Protein AF-A0A5D0D2N3-F1 (afdb_monomer_lite)

Structure (mmCIF, N/CA/C/O backbone):
data_AF-A0A5D0D2N3-F1
#
_entry.id   AF-A0A5D0D2N3-F1
#
loop_
_atom_site.group_PDB
_atom_site.id
_atom_site.type_symbol
_atom_site.label_atom_id
_atom_site.label_alt_id
_atom_site.label_comp_id
_atom_site.label_asym_id
_atom_site.label_entity_id
_atom_site.label_seq_id
_atom_site.pdbx_PDB_ins_code
_atom_site.Cartn_x
_atom_site.Cartn_y
_atom_site.Cartn_z
_atom_site.occupancy
_atom_site.B_iso_or_equiv
_atom_site.auth_seq_id
_atom_site.auth_comp_id
_atom_site.auth_asym_id
_atom_site.auth_atom_id
_atom_site.pdbx_PDB_model_num
ATOM 1 N N . MET A 1 1 ? -1.244 -24.368 -10.815 1.00 38.19 1 MET A N 1
ATOM 2 C CA . MET A 1 1 ? -0.145 -24.655 -11.768 1.00 38.19 1 MET A CA 1
ATOM 3 C C . MET A 1 1 ? 0.169 -23.394 -12.593 1.00 38.19 1 MET A C 1
ATOM 5 O O . MET A 1 1 ? -0.191 -23.330 -13.754 1.00 38.19 1 MET A O 1
ATOM 9 N N . LYS A 1 2 ? 0.756 -22.346 -11.987 1.00 43.94 2 LYS A N 1
ATOM 10 C CA . LYS A 1 2 ? 1.044 -21.040 -12.640 1.00 43.94 2 LYS A CA 1
ATOM 11 C C . LYS A 1 2 ? 2.312 -20.359 -12.074 1.00 43.94 2 LYS A C 1
ATOM 13 O O . LYS A 1 2 ? 2.393 -19.149 -11.985 1.00 43.94 2 LYS A O 1
ATOM 18 N N . MET A 1 3 ? 3.303 -21.145 -11.653 1.00 38.94 3 MET A N 1
ATOM 19 C CA . MET A 1 3 ? 4.468 -20.650 -10.894 1.00 38.94 3 MET A CA 1
ATOM 20 C C . MET A 1 3 ? 5.804 -21.006 -11.571 1.00 38.94 3 MET A C 1
ATOM 22 O O . MET A 1 3 ? 6.805 -21.241 -10.907 1.00 38.94 3 MET A O 1
ATOM 26 N N . LYS A 1 4 ? 5.808 -21.130 -12.906 1.00 43.66 4 LYS A N 1
ATOM 27 C CA . LYS A 1 4 ? 7.010 -21.478 -13.692 1.00 43.66 4 LYS A CA 1
ATOM 28 C C . LYS A 1 4 ? 7.501 -20.363 -14.626 1.00 43.66 4 LYS A C 1
ATOM 30 O O . LYS A 1 4 ? 8.601 -20.478 -15.147 1.00 43.66 4 LYS A O 1
ATOM 35 N N . TRP A 1 5 ? 6.734 -19.286 -14.807 1.00 48.53 5 TRP A N 1
ATOM 36 C CA . TRP A 1 5 ? 7.085 -18.210 -15.745 1.00 48.53 5 TRP A CA 1
ATOM 37 C C . TRP A 1 5 ? 8.040 -17.162 -15.158 1.00 48.53 5 TRP A C 1
ATOM 39 O O . TRP A 1 5 ? 8.921 -16.698 -15.870 1.00 48.53 5 TRP A O 1
ATOM 49 N N . HIS A 1 6 ? 7.950 -16.856 -13.859 1.00 43.19 6 HIS A N 1
ATOM 50 C CA . HIS A 1 6 ? 8.860 -15.890 -13.224 1.00 43.19 6 HIS A CA 1
ATOM 51 C C . HIS A 1 6 ? 10.324 -16.344 -13.265 1.00 43.19 6 HIS A C 1
ATOM 53 O O . HIS A 1 6 ? 11.199 -15.552 -13.592 1.00 43.19 6 HIS A O 1
ATOM 59 N N . TRP A 1 7 ? 10.599 -17.634 -13.051 1.00 41.53 7 TRP A N 1
ATOM 60 C CA . TRP A 1 7 ? 11.964 -18.151 -13.174 1.00 41.53 7 TRP A CA 1
ATOM 61 C C . TRP A 1 7 ? 12.477 -18.099 -14.617 1.00 41.53 7 TRP A C 1
ATOM 63 O O . TRP A 1 7 ? 13.643 -17.797 -14.819 1.00 41.53 7 TRP A O 1
ATOM 73 N N . ALA A 1 8 ? 11.629 -18.313 -15.628 1.00 47.84 8 ALA A N 1
ATOM 74 C CA . ALA A 1 8 ? 12.056 -18.241 -17.028 1.00 47.84 8 ALA A CA 1
ATOM 75 C C . ALA A 1 8 ? 12.469 -16.818 -17.451 1.00 47.84 8 ALA A C 1
ATOM 77 O O . ALA A 1 8 ? 13.447 -16.669 -18.179 1.00 47.84 8 ALA A O 1
ATOM 78 N N . ILE A 1 9 ? 11.774 -15.786 -16.959 1.00 51.00 9 ILE A N 1
ATOM 79 C CA . ILE A 1 9 ? 12.088 -14.376 -17.243 1.00 51.00 9 ILE A CA 1
ATOM 80 C C . ILE A 1 9 ? 13.334 -13.930 -16.466 1.00 51.00 9 ILE A C 1
ATOM 82 O O . ILE A 1 9 ? 14.238 -13.354 -17.060 1.00 51.00 9 ILE A O 1
ATOM 86 N N . VAL A 1 10 ? 13.460 -14.301 -15.186 1.00 51.28 10 VAL A N 1
ATOM 87 C CA . VAL A 1 10 ? 14.670 -14.031 -14.383 1.00 51.28 10 VAL A CA 1
ATOM 88 C C . VAL A 1 10 ? 15.905 -14.730 -14.969 1.00 51.28 10 VAL A C 1
ATOM 90 O O . VAL A 1 10 ? 16.978 -14.132 -15.027 1.00 51.28 10 VAL A O 1
ATOM 93 N N . TYR A 1 11 ? 15.768 -15.965 -15.472 1.00 49.03 11 TYR A N 1
ATOM 94 C CA . TYR A 1 11 ? 16.857 -16.649 -16.176 1.00 49.03 11 TYR A CA 1
ATOM 95 C C . TYR A 1 11 ? 17.169 -16.008 -17.533 1.00 49.03 11 TYR A C 1
ATOM 97 O O . TYR A 1 11 ? 18.340 -15.938 -17.884 1.00 49.03 11 TYR A O 1
ATOM 105 N N . LEU A 1 12 ? 16.180 -15.506 -18.278 1.00 48.72 12 LEU A N 1
ATOM 106 C CA . LEU A 1 12 ? 16.421 -14.789 -19.536 1.00 48.72 12 LEU A CA 1
ATOM 107 C C . LEU A 1 12 ? 17.152 -13.462 -19.304 1.00 48.72 12 LEU A C 1
ATOM 109 O O . LEU A 1 12 ? 18.142 -13.210 -19.978 1.00 48.72 12 LEU A O 1
ATOM 113 N N . VAL A 1 13 ? 16.739 -12.664 -18.316 1.00 49.91 13 VAL A N 1
ATOM 114 C CA . VAL A 1 13 ? 17.374 -11.375 -17.983 1.00 49.91 13 VAL A CA 1
ATOM 115 C C . VAL A 1 13 ? 18.773 -11.581 -17.382 1.00 49.91 13 VAL A C 1
ATOM 117 O O . VAL A 1 13 ? 19.727 -10.918 -17.791 1.00 49.91 13 VAL A O 1
ATOM 120 N N . GLY A 1 14 ? 18.943 -12.564 -16.488 1.00 45.94 14 GLY A N 1
ATOM 121 C CA . GLY A 1 14 ? 20.244 -12.911 -15.903 1.00 45.94 14 GLY A CA 1
ATOM 122 C C . GLY A 1 14 ? 21.234 -13.533 -16.899 1.00 45.94 14 GLY A C 1
ATOM 123 O O . GLY A 1 14 ? 22.433 -13.264 -16.831 1.00 45.94 14 GLY A O 1
ATOM 124 N N . PHE A 1 15 ? 20.753 -14.324 -17.863 1.00 44.41 15 PHE A N 1
ATOM 125 C CA . PHE A 1 15 ? 21.583 -14.885 -18.936 1.00 44.41 15 PHE A CA 1
ATOM 126 C C . PHE A 1 15 ? 21.937 -13.833 -19.999 1.00 44.41 15 PHE A C 1
ATOM 128 O O . PHE A 1 15 ? 23.018 -13.888 -20.583 1.00 44.41 15 PHE A O 1
ATOM 135 N N . PHE A 1 16 ? 21.079 -12.828 -20.208 1.00 48.25 16 PHE A N 1
ATOM 136 C CA . PHE A 1 16 ? 21.347 -11.724 -21.131 1.00 48.25 16 PHE A CA 1
ATOM 137 C C . PHE A 1 16 ? 22.409 -10.758 -20.588 1.00 48.25 16 PHE A C 1
ATOM 139 O O . PHE A 1 16 ? 23.306 -10.365 -21.331 1.00 48.25 16 PHE A O 1
ATOM 146 N N . PHE A 1 17 ? 22.409 -10.475 -19.278 1.00 47.31 17 PHE A N 1
ATOM 147 C CA . PHE A 1 17 ? 23.509 -9.743 -18.630 1.00 47.31 17 PHE A CA 1
ATOM 148 C C . PHE A 1 17 ? 24.860 -10.466 -18.781 1.00 47.31 17 PHE A C 1
ATOM 150 O O . PHE A 1 17 ? 25.894 -9.821 -18.898 1.00 47.31 17 PHE A O 1
ATOM 157 N N . LEU A 1 18 ? 24.877 -11.799 -18.854 1.00 43.94 18 LEU A N 1
ATOM 158 C CA . LEU A 1 18 ? 26.099 -12.564 -19.131 1.00 43.94 18 LEU A CA 1
ATOM 159 C C . LEU A 1 18 ? 26.544 -12.486 -20.603 1.00 43.94 18 LEU A C 1
ATOM 161 O O . LEU A 1 18 ? 27.742 -12.536 -20.866 1.00 43.94 18 LEU A O 1
ATOM 165 N N . LEU A 1 19 ? 25.623 -12.321 -21.556 1.00 45.56 19 L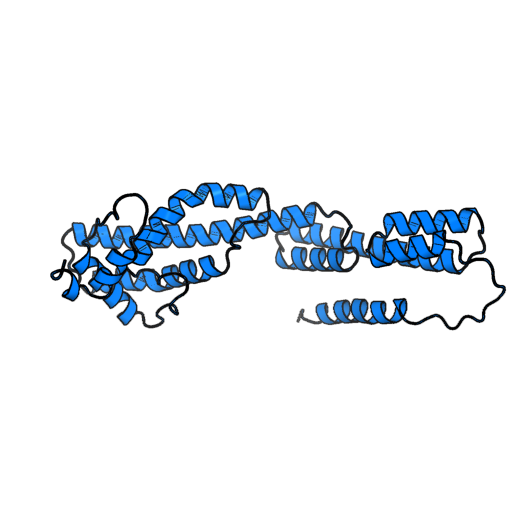EU A N 1
ATOM 166 C CA . LEU A 1 19 ? 25.950 -12.202 -22.985 1.00 45.56 19 LEU A CA 1
ATOM 167 C C . LEU A 1 19 ? 26.382 -10.789 -23.398 1.00 45.56 19 LEU A C 1
ATOM 169 O O . LEU A 1 19 ? 27.240 -10.662 -24.264 1.00 45.56 19 LEU A O 1
ATOM 173 N N . VAL A 1 20 ? 25.863 -9.743 -22.747 1.00 49.62 20 VAL A N 1
ATOM 174 C CA . VAL A 1 20 ? 26.306 -8.351 -22.970 1.00 49.62 20 VAL A CA 1
ATOM 175 C C . VAL A 1 20 ? 27.725 -8.108 -22.420 1.00 49.62 20 VAL A C 1
ATOM 177 O O . VAL A 1 20 ? 28.435 -7.234 -22.909 1.00 49.62 20 VAL A O 1
ATOM 180 N N . PHE A 1 21 ? 28.174 -8.898 -21.436 1.00 48.12 21 PHE A N 1
ATOM 181 C CA . PHE A 1 21 ? 29.472 -8.725 -20.764 1.00 48.12 21 PHE A CA 1
ATOM 182 C C . PHE A 1 21 ? 30.573 -9.713 -21.185 1.00 48.12 21 PHE A C 1
ATOM 184 O O . PHE A 1 21 ? 31.710 -9.567 -20.733 1.00 48.12 21 PHE A O 1
ATOM 191 N N . PHE A 1 22 ? 30.293 -10.698 -22.046 1.00 42.03 22 PHE A N 1
ATOM 192 C CA . PHE A 1 22 ? 31.353 -11.527 -22.625 1.00 42.03 22 PHE A CA 1
ATOM 193 C C . PHE A 1 22 ? 31.871 -10.873 -23.913 1.00 42.03 22 PHE A C 1
ATOM 195 O O . PHE A 1 22 ? 31.123 -10.795 -24.888 1.00 42.03 22 PHE A O 1
ATOM 202 N N . PRO A 1 23 ? 33.139 -10.419 -23.965 1.00 40.50 23 PRO A N 1
ATOM 203 C CA . PRO A 1 23 ? 33.703 -9.894 -25.198 1.00 40.50 23 PRO A CA 1
ATOM 204 C C . PRO A 1 23 ? 33.661 -11.001 -26.252 1.00 40.50 23 PRO A C 1
ATOM 206 O O . PRO A 1 23 ? 34.217 -12.087 -26.053 1.00 40.50 23 PRO A O 1
ATOM 209 N N . SER A 1 24 ? 32.972 -10.745 -27.367 1.00 45.38 24 SER A N 1
ATOM 210 C CA . SER A 1 24 ? 33.020 -11.658 -28.503 1.00 45.38 24 SER A CA 1
ATOM 211 C C . SER A 1 24 ? 34.484 -11.786 -28.930 1.00 45.38 24 SER A C 1
ATOM 213 O O . SER A 1 24 ? 35.201 -10.799 -29.102 1.00 45.38 24 SER A O 1
ATOM 215 N N . ASN A 1 25 ? 34.958 -13.024 -29.032 1.00 40.12 25 ASN A N 1
ATOM 216 C CA . ASN A 1 25 ? 36.345 -13.352 -29.344 1.00 40.12 25 ASN A CA 1
ATOM 217 C C . ASN A 1 25 ? 36.586 -13.200 -30.862 1.00 40.12 25 ASN A C 1
ATOM 219 O O . ASN A 1 25 ? 36.970 -14.145 -31.555 1.00 40.12 25 ASN A O 1
ATOM 223 N N . HIS A 1 26 ? 36.279 -12.025 -31.414 1.00 45.62 26 HIS A N 1
ATOM 224 C CA . HIS A 1 26 ? 36.579 -11.681 -32.796 1.00 45.62 26 HIS A CA 1
ATOM 225 C C . HIS A 1 26 ? 37.996 -11.126 -32.891 1.00 45.62 26 HIS A C 1
ATOM 227 O O . HIS A 1 26 ? 38.389 -10.189 -32.199 1.00 45.62 26 HIS A O 1
ATOM 233 N N . LYS A 1 27 ? 38.801 -11.777 -33.736 1.00 37.34 27 LYS A N 1
ATOM 234 C CA . LYS A 1 27 ? 40.164 -11.341 -34.034 1.00 37.34 27 LYS A CA 1
ATOM 235 C C . LYS A 1 27 ? 40.113 -9.929 -34.631 1.00 37.34 27 LYS A C 1
ATOM 237 O O . LYS A 1 27 ? 39.283 -9.695 -35.508 1.00 37.34 27 LYS A O 1
ATOM 242 N N . PRO A 1 28 ? 41.013 -9.021 -34.222 1.00 37.84 28 PRO A N 1
ATOM 243 C CA . PRO A 1 28 ? 40.995 -7.645 -34.687 1.00 37.84 28 PRO A CA 1
ATOM 244 C C . PRO A 1 28 ? 41.430 -7.606 -36.154 1.00 37.84 28 PRO A C 1
ATOM 246 O O . PRO A 1 28 ? 42.617 -7.735 -36.462 1.00 37.84 28 PRO A O 1
ATOM 249 N N . HIS A 1 29 ? 40.481 -7.431 -37.073 1.00 39.50 29 HIS A N 1
ATOM 250 C CA . HIS A 1 29 ? 40.811 -6.956 -38.408 1.00 39.50 29 HIS A CA 1
ATOM 251 C C . HIS A 1 29 ? 40.845 -5.431 -38.377 1.00 39.50 29 HIS A C 1
ATOM 253 O O . HIS A 1 29 ? 39.816 -4.784 -38.266 1.00 39.50 29 HIS A O 1
ATOM 259 N N . SER A 1 30 ? 42.072 -4.908 -38.468 1.00 41.91 30 SER A N 1
ATOM 260 C CA . SER A 1 30 ? 42.454 -3.500 -38.622 1.00 41.91 30 SER A CA 1
ATOM 261 C C . SER A 1 30 ? 41.911 -2.523 -37.577 1.00 41.91 30 SER A C 1
ATOM 263 O O . SER A 1 30 ? 40.726 -2.260 -37.459 1.00 41.91 30 SER A O 1
ATOM 265 N N . ARG A 1 31 ? 42.868 -1.921 -36.876 1.00 43.06 31 ARG A N 1
ATOM 266 C CA . ARG A 1 31 ? 42.764 -0.756 -36.002 1.00 43.06 31 ARG A CA 1
ATOM 267 C C . ARG A 1 31 ? 42.183 0.440 -36.779 1.00 43.06 31 ARG A C 1
ATOM 269 O O . ARG A 1 31 ? 42.936 1.279 -37.262 1.00 43.06 31 ARG A O 1
ATOM 276 N N . ILE A 1 32 ? 40.870 0.465 -36.958 1.00 42.84 32 ILE A N 1
ATOM 277 C CA . ILE A 1 32 ? 40.113 1.682 -37.240 1.00 42.84 32 ILE A CA 1
ATOM 278 C C . ILE A 1 32 ? 39.908 2.335 -35.871 1.00 42.84 32 ILE A C 1
ATOM 280 O O . ILE A 1 32 ? 39.700 1.629 -34.885 1.00 42.84 32 ILE A O 1
ATOM 284 N N . GLU A 1 33 ? 40.106 3.648 -35.790 1.00 45.44 33 GLU A N 1
ATOM 285 C CA . GLU A 1 33 ? 39.812 4.454 -34.602 1.00 45.44 33 GLU A CA 1
ATOM 286 C C . GLU A 1 33 ? 38.497 3.972 -33.975 1.00 45.44 33 GLU A C 1
ATOM 288 O O . GLU A 1 33 ? 37.526 3.787 -34.707 1.00 45.44 33 GLU A O 1
ATOM 293 N N . GLU A 1 34 ? 38.467 3.708 -32.662 1.00 51.69 34 GLU A N 1
ATOM 294 C CA . GLU A 1 34 ? 37.200 3.493 -31.955 1.00 51.69 34 GLU A CA 1
ATOM 295 C C . GLU A 1 34 ? 36.318 4.709 -32.258 1.00 51.69 34 GLU A C 1
ATOM 297 O O . GLU A 1 34 ? 36.551 5.796 -31.726 1.00 51.69 34 GLU A O 1
ATOM 302 N N . ASP A 1 35 ? 35.372 4.557 -33.192 1.00 64.19 35 ASP A N 1
ATOM 303 C CA . ASP A 1 35 ? 34.461 5.625 -33.584 1.00 64.19 35 ASP A CA 1
ATOM 304 C C . ASP A 1 35 ? 33.718 6.010 -32.307 1.00 64.19 35 ASP A C 1
ATOM 306 O O . ASP A 1 35 ? 32.995 5.188 -31.737 1.00 64.19 35 ASP A O 1
ATOM 310 N N . GLY A 1 36 ? 33.928 7.238 -31.818 1.00 79.69 36 GLY A N 1
ATOM 311 C CA . GLY A 1 36 ? 33.309 7.727 -30.584 1.00 79.69 36 GLY A CA 1
ATOM 312 C C . GLY A 1 36 ? 31.788 7.527 -30.567 1.00 79.69 36 GLY A C 1
ATOM 313 O O . GLY A 1 36 ? 31.199 7.423 -29.493 1.00 79.69 36 GLY A O 1
ATOM 314 N N . SER A 1 37 ? 31.177 7.374 -31.746 1.00 85.12 37 SER A N 1
ATOM 315 C CA . SER A 1 37 ? 29.776 7.008 -31.947 1.00 85.12 37 SER A CA 1
ATOM 316 C C . SER A 1 37 ? 29.427 5.605 -31.409 1.00 85.12 37 SER A C 1
ATOM 318 O O . SER A 1 37 ? 28.397 5.449 -30.764 1.00 85.12 37 SER A O 1
ATOM 320 N N . ILE A 1 38 ? 30.269 4.574 -31.579 1.00 91.62 38 ILE A N 1
ATOM 321 C CA . ILE A 1 38 ? 30.006 3.234 -31.008 1.00 91.62 38 ILE A CA 1
ATOM 322 C C . ILE A 1 38 ? 30.029 3.287 -29.479 1.00 91.62 38 ILE A C 1
ATOM 324 O O . ILE A 1 38 ? 29.127 2.767 -28.822 1.00 91.62 38 ILE A O 1
ATOM 328 N N . VAL A 1 39 ? 31.019 3.976 -28.907 1.00 92.19 39 VAL A N 1
ATOM 329 C CA . VAL A 1 39 ? 31.140 4.159 -27.452 1.00 92.19 39 VAL A CA 1
ATOM 330 C C . VAL A 1 39 ? 29.952 4.947 -26.897 1.00 92.19 39 VAL A C 1
ATOM 332 O O . VAL A 1 39 ? 29.443 4.625 -25.819 1.00 92.19 39 VAL A O 1
ATOM 335 N N . GLN A 1 40 ? 29.487 5.956 -27.637 1.00 92.56 40 GLN A N 1
ATOM 336 C CA . GLN A 1 40 ? 28.277 6.704 -27.316 1.00 92.56 40 GLN A CA 1
ATOM 337 C C . GLN A 1 40 ? 27.036 5.803 -27.330 1.00 92.56 40 GLN A C 1
ATOM 339 O O . GLN A 1 40 ? 26.305 5.801 -26.339 1.00 92.56 40 GLN A O 1
ATOM 344 N N . GLY A 1 41 ? 26.820 5.002 -28.377 1.00 93.56 41 GLY A N 1
ATOM 345 C CA . GLY A 1 41 ? 25.705 4.051 -28.437 1.00 93.56 41 GLY A CA 1
ATOM 346 C C . GLY A 1 41 ? 25.730 3.076 -27.258 1.00 93.56 41 GLY A C 1
ATOM 347 O O . GLY A 1 41 ? 24.731 2.907 -26.563 1.00 93.56 41 GLY A O 1
ATOM 348 N N . ASP A 1 42 ? 26.906 2.537 -26.928 1.00 93.56 42 ASP A N 1
ATOM 349 C CA . ASP A 1 42 ? 27.067 1.636 -25.783 1.00 93.56 42 ASP A CA 1
ATOM 350 C C . ASP A 1 42 ? 26.779 2.336 -24.452 1.00 93.56 42 ASP A C 1
ATOM 352 O O . ASP A 1 42 ? 26.258 1.723 -23.519 1.00 93.56 42 ASP A O 1
ATOM 356 N N . SER A 1 43 ? 27.131 3.620 -24.332 1.00 93.75 43 SER A N 1
ATOM 357 C CA . SER A 1 43 ? 26.787 4.408 -23.149 1.00 93.75 43 SER A CA 1
ATOM 358 C C . SER A 1 43 ? 25.280 4.561 -22.978 1.00 93.75 43 SER A C 1
ATOM 360 O O . SER A 1 43 ? 24.796 4.426 -21.856 1.00 93.75 43 SER A O 1
ATOM 362 N N . LEU A 1 44 ? 24.553 4.750 -24.082 1.00 92.75 44 LEU A N 1
ATOM 363 C CA . LEU A 1 44 ? 23.100 4.884 -24.096 1.00 92.75 44 LEU A CA 1
ATOM 364 C C . LEU A 1 44 ? 22.433 3.553 -23.734 1.00 92.75 44 LEU A C 1
ATOM 366 O O . LEU A 1 44 ? 21.567 3.519 -22.865 1.00 92.75 44 LEU A O 1
ATOM 370 N N . VAL A 1 45 ? 22.933 2.437 -24.273 1.00 91.00 45 VAL A N 1
ATOM 371 C CA . VAL A 1 45 ? 22.517 1.081 -23.875 1.00 91.00 45 VAL A CA 1
ATOM 372 C C . VAL A 1 45 ? 22.743 0.833 -22.382 1.00 91.00 45 VAL A C 1
ATOM 374 O O . VAL A 1 45 ? 21.856 0.311 -21.710 1.00 91.00 45 VAL A O 1
ATOM 377 N N . ARG A 1 46 ? 23.897 1.229 -21.825 1.00 88.44 46 ARG A N 1
ATOM 378 C CA . ARG A 1 46 ? 24.188 1.059 -20.385 1.00 88.44 46 ARG A CA 1
ATOM 379 C C . ARG A 1 46 ? 23.221 1.817 -19.485 1.00 88.44 46 ARG A C 1
ATOM 381 O O . ARG A 1 46 ? 22.969 1.366 -18.371 1.00 88.44 46 ARG A O 1
ATOM 388 N N . VAL A 1 47 ? 22.705 2.951 -19.949 1.00 88.19 47 VAL A N 1
ATOM 389 C CA . VAL A 1 47 ? 21.663 3.699 -19.240 1.00 88.19 47 VAL A CA 1
ATOM 390 C C . VAL A 1 47 ? 20.259 3.334 -19.721 1.00 88.19 47 VAL A C 1
ATOM 392 O O . VAL A 1 47 ? 19.312 3.963 -19.297 1.00 88.19 47 VAL A O 1
ATOM 395 N N . GLY A 1 48 ? 20.079 2.321 -20.572 1.00 88.06 48 GLY A N 1
ATOM 396 C CA . GLY A 1 48 ? 18.763 1.854 -21.016 1.00 88.06 48 GLY A CA 1
ATOM 397 C C . GLY A 1 48 ? 18.014 2.792 -21.971 1.00 88.06 48 GLY A C 1
ATOM 398 O O . GLY A 1 48 ? 16.795 2.668 -22.106 1.00 88.06 48 GLY A O 1
ATOM 399 N N . ASP A 1 49 ? 18.717 3.718 -22.624 1.00 90.44 49 ASP A N 1
ATOM 400 C CA . ASP A 1 49 ? 18.179 4.588 -23.673 1.00 90.44 49 ASP A CA 1
ATOM 401 C C . ASP A 1 49 ? 18.383 3.945 -25.053 1.00 90.44 49 ASP A C 1
ATOM 403 O O . ASP A 1 49 ? 19.289 4.277 -25.822 1.00 90.44 49 ASP A O 1
ATOM 407 N N . PHE A 1 50 ? 17.566 2.931 -25.334 1.00 92.25 50 PHE A N 1
ATOM 408 C CA . PHE A 1 50 ? 17.696 2.132 -26.553 1.00 92.25 50 PHE A CA 1
ATOM 409 C C . PHE A 1 50 ? 17.279 2.887 -27.814 1.00 92.25 50 PHE A C 1
ATOM 411 O O . PHE A 1 50 ? 17.822 2.603 -28.877 1.00 92.25 50 PHE A O 1
ATOM 418 N N . GLU A 1 51 ? 16.360 3.850 -27.710 1.00 92.12 51 GLU A N 1
ATOM 419 C CA . GLU A 1 51 ? 15.913 4.649 -28.854 1.00 92.12 51 GLU A CA 1
ATOM 420 C C . GLU A 1 51 ? 17.071 5.495 -29.392 1.00 92.12 51 GLU A C 1
ATOM 422 O O . GLU A 1 51 ? 17.449 5.347 -30.556 1.00 92.12 51 GLU A O 1
ATOM 427 N N . GLN A 1 52 ? 17.733 6.268 -28.523 1.00 92.44 52 GLN A N 1
ATOM 428 C CA . GLN A 1 52 ? 18.909 7.039 -28.928 1.00 92.44 52 GLN A CA 1
ATOM 429 C C . GLN A 1 52 ? 20.082 6.132 -29.326 1.00 92.44 52 GLN A C 1
ATOM 431 O O . GLN A 1 52 ? 20.829 6.455 -30.249 1.00 92.44 52 GLN A O 1
ATOM 436 N N . ALA A 1 53 ? 20.260 4.977 -28.671 1.00 94.69 53 ALA A N 1
ATOM 437 C CA . ALA A 1 53 ? 21.310 4.034 -29.055 1.00 94.69 53 ALA A CA 1
ATOM 438 C C . ALA A 1 53 ? 21.127 3.521 -30.495 1.00 94.69 53 ALA A C 1
ATOM 440 O O . ALA A 1 53 ? 22.091 3.476 -31.262 1.00 94.69 53 ALA A O 1
ATOM 441 N N . VAL A 1 54 ? 19.894 3.170 -30.881 1.00 96.19 54 VAL A N 1
ATOM 442 C CA . VAL A 1 54 ? 19.560 2.731 -32.245 1.00 96.19 54 VAL A CA 1
ATOM 443 C C . VAL A 1 54 ? 19.866 3.822 -33.267 1.00 96.19 54 VAL A C 1
ATOM 445 O O . VAL A 1 54 ? 20.428 3.510 -34.320 1.00 96.19 54 VAL A O 1
ATOM 448 N N . GLU A 1 55 ? 19.546 5.082 -32.965 1.00 96.00 55 GLU A N 1
ATOM 449 C CA . GLU A 1 55 ? 19.869 6.219 -33.834 1.00 96.00 55 GLU A CA 1
ATOM 450 C C . GLU A 1 55 ? 21.381 6.356 -34.036 1.00 96.00 55 GLU A C 1
ATOM 452 O O . GLU A 1 55 ? 21.850 6.398 -35.174 1.00 96.00 55 GLU A O 1
ATOM 457 N N . VAL A 1 56 ? 22.159 6.324 -32.950 1.00 96.25 56 VAL A N 1
ATOM 458 C CA . VAL A 1 56 ? 23.623 6.432 -33.005 1.00 96.25 56 VAL A CA 1
ATOM 459 C C . VAL A 1 56 ? 24.242 5.293 -33.825 1.00 96.25 56 VAL A C 1
ATOM 461 O O . VAL A 1 56 ? 25.081 5.537 -34.695 1.00 96.25 56 VAL A O 1
ATOM 464 N N . TYR A 1 57 ? 23.810 4.046 -33.624 1.00 96.12 57 TYR A N 1
ATOM 465 C CA . TYR A 1 57 ? 24.304 2.925 -34.429 1.00 96.12 57 TYR A CA 1
ATOM 466 C C . TYR A 1 57 ? 23.867 3.019 -35.899 1.00 96.12 57 TYR A C 1
ATOM 468 O O . TYR A 1 57 ? 24.632 2.661 -36.798 1.00 96.12 57 TYR A O 1
ATOM 476 N N . ALA A 1 58 ? 22.666 3.536 -36.178 1.00 96.56 58 ALA A N 1
ATOM 477 C CA . ALA A 1 58 ? 22.214 3.788 -37.544 1.00 96.56 58 ALA A CA 1
ATOM 478 C C . ALA A 1 58 ? 23.066 4.860 -38.245 1.00 96.56 58 ALA A C 1
ATOM 480 O O . ALA A 1 58 ? 23.342 4.738 -39.441 1.00 96.56 58 ALA A O 1
ATOM 481 N N . GLU A 1 59 ? 23.537 5.879 -37.521 1.00 95.06 59 GLU A N 1
ATOM 482 C CA . GLU A 1 59 ? 24.469 6.868 -38.065 1.00 95.06 59 GLU A CA 1
ATOM 483 C C . GLU A 1 59 ? 25.826 6.263 -38.429 1.00 95.06 59 GLU A C 1
ATOM 485 O O . GLU A 1 59 ? 26.377 6.615 -39.478 1.00 95.06 59 GLU A O 1
ATOM 490 N N . VAL A 1 60 ? 26.344 5.339 -37.613 1.00 94.56 60 VAL A N 1
ATOM 491 C CA . VAL A 1 60 ? 27.567 4.587 -37.934 1.00 94.56 60 VAL A CA 1
ATOM 492 C C . VAL A 1 60 ? 27.366 3.791 -39.221 1.00 94.56 60 VAL A C 1
ATOM 494 O O . VAL A 1 60 ? 28.149 3.939 -40.156 1.00 94.56 60 VAL A O 1
ATOM 497 N N . LEU A 1 61 ? 26.266 3.039 -39.328 1.00 94.50 61 LEU A N 1
ATOM 498 C CA . LEU A 1 61 ? 25.937 2.248 -40.522 1.00 94.50 61 LEU A CA 1
ATOM 499 C C . LEU A 1 61 ? 25.709 3.099 -41.778 1.00 94.50 61 LEU A C 1
ATOM 501 O O . LEU A 1 61 ? 25.895 2.626 -42.895 1.00 94.50 61 LEU A O 1
ATOM 505 N N . ARG A 1 62 ? 25.312 4.366 -41.629 1.00 94.62 62 ARG A N 1
ATOM 506 C CA . ARG A 1 62 ? 25.196 5.296 -42.760 1.00 94.62 62 ARG A CA 1
ATOM 507 C C . ARG A 1 62 ? 26.564 5.707 -43.312 1.00 94.62 62 ARG A C 1
ATOM 509 O O . ARG A 1 62 ? 26.672 5.968 -44.509 1.00 94.62 62 ARG A O 1
ATOM 516 N N . LYS A 1 63 ? 27.581 5.808 -42.450 1.00 92.44 63 LYS A N 1
ATOM 517 C CA . LYS A 1 63 ? 28.967 6.136 -42.830 1.00 92.44 63 LYS A CA 1
ATOM 518 C C . LYS A 1 63 ? 29.718 4.896 -43.316 1.00 92.44 63 LYS A C 1
ATOM 520 O O . LYS A 1 63 ? 30.446 4.981 -44.300 1.00 92.44 63 LYS A O 1
ATOM 525 N N . ASP A 1 64 ? 29.505 3.769 -42.644 1.00 92.94 64 ASP A N 1
ATOM 526 C CA . ASP A 1 64 ? 30.087 2.468 -42.956 1.00 92.94 64 ASP A CA 1
ATOM 527 C C . ASP A 1 64 ? 29.009 1.369 -42.917 1.00 92.94 64 ASP A C 1
ATOM 529 O O . ASP A 1 64 ? 28.755 0.767 -41.868 1.00 92.94 64 ASP A O 1
ATOM 533 N N . PRO A 1 65 ? 28.360 1.085 -44.061 1.00 94.31 65 PRO A N 1
ATOM 534 C CA . PRO A 1 65 ? 27.312 0.070 -44.143 1.00 94.31 65 PRO A CA 1
ATOM 535 C C . PRO A 1 65 ? 27.765 -1.353 -43.804 1.00 94.31 65 PRO A C 1
ATOM 537 O O . PRO A 1 65 ? 26.917 -2.178 -43.458 1.00 94.31 65 PRO A O 1
ATOM 540 N N . GLU A 1 66 ? 29.065 -1.653 -43.892 1.00 93.75 66 GLU A N 1
ATOM 541 C CA . GLU A 1 66 ? 29.634 -2.979 -43.616 1.00 93.75 66 GLU A CA 1
ATOM 542 C C . GLU A 1 66 ? 30.103 -3.136 -42.162 1.00 93.75 66 GLU A C 1
ATOM 544 O O . GLU A 1 66 ? 30.616 -4.194 -41.788 1.00 93.75 66 GLU A O 1
ATOM 549 N N . ASN A 1 67 ? 29.880 -2.125 -41.314 1.00 92.19 67 ASN A N 1
ATOM 550 C CA . ASN A 1 67 ? 30.197 -2.194 -39.895 1.00 92.19 67 ASN A CA 1
ATOM 551 C C . ASN A 1 67 ? 29.304 -3.228 -39.179 1.00 92.19 67 ASN A C 1
ATOM 553 O O . ASN A 1 67 ? 28.169 -2.948 -38.783 1.00 92.19 67 ASN A O 1
ATOM 557 N N . LEU A 1 68 ? 29.826 -4.447 -39.024 1.00 94.25 68 LEU A N 1
ATOM 558 C CA . LEU A 1 68 ? 29.115 -5.564 -38.396 1.00 94.25 68 LEU A CA 1
ATOM 559 C C . LEU A 1 68 ? 28.777 -5.284 -36.928 1.00 94.25 68 LEU A C 1
ATOM 561 O O . LEU A 1 68 ? 27.685 -5.617 -36.484 1.00 94.25 68 LEU A O 1
ATOM 565 N N . GLU A 1 69 ? 29.672 -4.619 -36.193 1.00 93.06 69 GLU A N 1
ATOM 566 C CA . GLU A 1 69 ? 29.458 -4.306 -34.779 1.00 93.06 69 GLU A CA 1
ATOM 567 C C . GLU A 1 69 ? 28.265 -3.359 -34.585 1.00 93.06 69 GLU A C 1
ATOM 569 O O . GLU A 1 69 ? 27.378 -3.636 -33.777 1.00 93.06 69 GLU A O 1
ATOM 574 N N . ALA A 1 70 ? 28.199 -2.273 -35.360 1.00 92.69 70 ALA A N 1
ATOM 575 C CA . ALA A 1 70 ? 27.078 -1.337 -35.330 1.00 92.69 70 ALA A CA 1
ATOM 576 C C . ALA A 1 70 ? 25.756 -2.024 -35.701 1.00 92.69 70 ALA A C 1
ATOM 578 O O . ALA A 1 70 ? 24.720 -1.751 -35.095 1.00 92.69 70 ALA A O 1
ATOM 579 N N . ARG A 1 71 ? 25.790 -2.941 -36.678 1.00 96.56 71 ARG A N 1
ATOM 580 C CA . ARG A 1 71 ? 24.622 -3.716 -37.114 1.00 96.56 71 ARG A CA 1
ATOM 581 C C . ARG A 1 71 ? 24.099 -4.617 -36.000 1.00 96.56 71 ARG A C 1
ATOM 583 O O . ARG A 1 71 ? 22.914 -4.547 -35.681 1.00 96.56 71 ARG A O 1
ATOM 590 N N . ASP A 1 72 ? 24.980 -5.399 -35.385 1.00 95.62 72 ASP A N 1
ATOM 591 C CA . ASP A 1 72 ? 24.622 -6.339 -34.323 1.00 95.62 72 ASP A CA 1
ATOM 592 C C . ASP A 1 72 ? 24.107 -5.607 -33.079 1.00 95.62 72 ASP A C 1
ATOM 594 O O . ASP A 1 72 ? 23.119 -6.023 -32.470 1.00 95.62 72 ASP A O 1
ATOM 598 N N . LYS A 1 73 ? 24.749 -4.495 -32.702 1.00 95.69 73 LYS A N 1
ATOM 599 C CA . LYS A 1 73 ? 24.332 -3.676 -31.556 1.00 95.69 73 LYS A CA 1
ATOM 600 C C . LYS A 1 73 ? 22.992 -2.982 -31.799 1.00 95.69 73 LYS A C 1
ATOM 602 O O . LYS A 1 73 ? 22.136 -2.988 -30.914 1.00 95.69 73 LYS A O 1
ATOM 607 N N . LYS A 1 74 ? 22.767 -2.461 -33.011 1.00 96.62 74 LYS A N 1
ATOM 608 C CA . LYS A 1 74 ? 21.470 -1.909 -33.424 1.00 96.62 74 LYS A CA 1
ATOM 609 C C . LYS A 1 74 ? 20.367 -2.962 -33.342 1.00 96.62 74 LYS A C 1
ATOM 611 O O . LYS A 1 74 ? 19.339 -2.707 -32.723 1.00 96.62 74 LYS A O 1
ATOM 616 N N . GLU A 1 75 ? 20.592 -4.151 -33.904 1.00 96.94 75 GLU A N 1
ATOM 617 C CA . GLU A 1 75 ? 19.610 -5.242 -33.874 1.00 96.94 75 GLU A CA 1
ATOM 618 C C . GLU A 1 75 ? 19.270 -5.662 -32.433 1.00 96.94 75 GLU A C 1
ATOM 620 O O . GLU A 1 75 ? 18.110 -5.916 -32.105 1.00 96.94 75 GLU A O 1
ATOM 625 N N . GLN A 1 76 ? 20.268 -5.723 -31.548 1.00 93.25 76 GLN A N 1
ATOM 626 C CA . GLN A 1 76 ? 20.056 -6.030 -30.132 1.00 93.25 76 GLN A CA 1
ATOM 627 C C . GLN A 1 76 ? 19.201 -4.971 -29.430 1.00 93.25 76 GLN A C 1
ATOM 629 O O . GLN A 1 76 ? 18.244 -5.327 -28.739 1.00 93.25 76 GLN A O 1
ATOM 634 N N . ALA A 1 77 ? 19.506 -3.686 -29.628 1.00 93.94 77 ALA A N 1
ATOM 635 C CA . ALA A 1 77 ? 18.723 -2.595 -29.057 1.00 93.94 77 ALA A CA 1
ATOM 636 C C . ALA A 1 77 ? 17.272 -2.605 -29.583 1.00 93.94 77 ALA A C 1
ATOM 638 O O . ALA A 1 77 ? 16.332 -2.518 -28.792 1.00 93.94 77 ALA A O 1
ATOM 639 N N . GLU A 1 78 ? 17.071 -2.837 -30.885 1.00 95.25 78 GLU A N 1
ATOM 640 C CA . GLU A 1 78 ? 15.739 -2.966 -31.496 1.00 95.25 78 GLU A CA 1
ATOM 641 C C . GLU A 1 78 ? 14.937 -4.143 -30.913 1.00 95.25 78 GLU A C 1
ATOM 643 O O . GLU A 1 78 ? 13.738 -4.012 -30.649 1.00 95.25 78 GLU A O 1
ATOM 648 N N . LYS A 1 79 ? 15.581 -5.289 -30.646 1.00 95.50 79 LYS A N 1
ATOM 649 C CA . LYS A 1 79 ? 14.934 -6.439 -29.986 1.00 95.50 79 LYS A CA 1
ATOM 650 C C . LYS A 1 79 ? 14.473 -6.112 -28.568 1.00 95.50 79 LYS A C 1
ATOM 652 O O . LYS A 1 79 ? 13.372 -6.514 -28.191 1.00 95.50 79 LYS A O 1
ATOM 657 N N . ILE A 1 80 ? 15.289 -5.393 -27.794 1.00 92.06 80 ILE A N 1
ATOM 658 C CA . ILE A 1 80 ? 14.921 -4.971 -26.436 1.00 92.06 80 ILE A CA 1
ATOM 659 C C . ILE A 1 80 ? 13.724 -4.023 -26.495 1.00 92.06 80 ILE A C 1
ATOM 661 O O . ILE A 1 80 ? 12.744 -4.246 -25.789 1.00 92.06 80 ILE A O 1
ATOM 665 N N . MET A 1 81 ? 13.746 -3.032 -27.390 1.00 92.44 81 MET A N 1
ATOM 666 C CA . MET A 1 81 ? 12.614 -2.121 -27.585 1.00 92.44 81 MET A CA 1
ATOM 667 C C . MET A 1 81 ? 11.327 -2.870 -27.947 1.00 92.44 81 MET A C 1
ATOM 669 O O . MET A 1 81 ? 10.274 -2.598 -27.369 1.00 92.44 81 MET A O 1
ATOM 673 N N . ALA A 1 82 ? 11.404 -3.843 -28.860 1.00 93.56 82 ALA A N 1
ATOM 674 C CA . ALA A 1 82 ? 10.254 -4.653 -29.252 1.00 93.56 82 ALA A CA 1
ATOM 675 C C . ALA A 1 82 ? 9.691 -5.474 -28.078 1.00 93.56 82 ALA A C 1
ATOM 677 O O . ALA A 1 82 ? 8.475 -5.521 -27.886 1.00 93.56 82 ALA A O 1
ATOM 678 N N . LEU A 1 83 ? 10.562 -6.082 -27.267 1.00 93.19 83 LEU A N 1
ATOM 679 C CA . LEU A 1 83 ? 10.153 -6.837 -26.081 1.00 93.19 83 LEU A CA 1
ATOM 680 C C . LEU A 1 83 ? 9.519 -5.928 -25.018 1.00 93.19 83 LEU A C 1
ATOM 682 O O . LEU A 1 83 ? 8.466 -6.259 -24.475 1.00 93.19 83 LEU A O 1
ATOM 686 N N . THR A 1 84 ? 10.115 -4.765 -24.755 1.00 91.25 84 THR A N 1
ATOM 687 C CA . THR A 1 84 ? 9.565 -3.759 -23.839 1.00 91.25 84 THR A CA 1
ATOM 688 C C . THR A 1 84 ? 8.181 -3.301 -24.298 1.00 91.25 84 THR A C 1
ATOM 690 O O . THR A 1 84 ? 7.245 -3.271 -23.498 1.00 91.25 84 THR A O 1
ATOM 693 N N . ALA A 1 85 ? 8.010 -2.998 -25.589 1.00 91.19 85 ALA A N 1
ATOM 694 C CA . ALA A 1 85 ? 6.721 -2.598 -26.150 1.00 91.19 85 ALA A CA 1
ATOM 695 C C . ALA A 1 85 ? 5.651 -3.692 -25.991 1.00 91.19 85 ALA A C 1
ATOM 697 O O . ALA A 1 85 ? 4.497 -3.391 -25.672 1.00 91.19 85 ALA A O 1
ATOM 698 N N . GLU A 1 86 ? 6.034 -4.958 -26.161 1.00 93.88 86 GLU A N 1
ATOM 699 C CA . GLU A 1 86 ? 5.140 -6.097 -25.969 1.00 93.88 86 GLU A CA 1
ATOM 700 C C . GLU A 1 86 ? 4.693 -6.237 -24.509 1.00 93.88 86 GLU A C 1
ATOM 702 O O . GLU A 1 86 ? 3.493 -6.316 -24.241 1.00 93.88 86 GLU A O 1
ATOM 707 N N . LEU A 1 87 ? 5.623 -6.163 -23.554 1.00 93.81 87 LEU A N 1
ATOM 708 C CA . LEU A 1 87 ? 5.305 -6.198 -22.122 1.00 93.81 87 LEU A CA 1
ATOM 709 C C . LEU A 1 87 ? 4.362 -5.058 -21.719 1.00 93.81 87 LEU A C 1
ATOM 711 O O . LEU A 1 87 ? 3.401 -5.274 -20.981 1.00 93.81 87 LEU A O 1
ATOM 715 N N . ILE A 1 88 ? 4.578 -3.849 -22.249 1.00 91.56 88 ILE A N 1
ATOM 716 C CA . ILE A 1 88 ? 3.677 -2.710 -22.029 1.00 91.56 88 ILE A CA 1
ATOM 717 C C . ILE A 1 88 ? 2.288 -3.003 -22.609 1.00 91.56 88 ILE A C 1
ATOM 719 O O . ILE A 1 88 ? 1.269 -2.733 -21.967 1.00 91.56 88 ILE A O 1
ATOM 723 N N . ARG A 1 89 ? 2.211 -3.569 -23.818 1.00 93.00 89 ARG A N 1
ATOM 724 C CA . ARG A 1 89 ? 0.945 -3.921 -24.476 1.00 93.00 89 ARG A CA 1
ATOM 725 C C . ARG A 1 89 ? 0.165 -4.970 -23.682 1.00 93.00 89 ARG A C 1
ATOM 727 O O . ARG A 1 89 ? -1.051 -4.818 -23.513 1.00 93.00 89 ARG A O 1
ATOM 734 N N . GLU A 1 90 ? 0.841 -5.999 -23.186 1.00 94.25 90 GLU A N 1
ATOM 735 C CA . GLU A 1 90 ? 0.249 -7.035 -22.340 1.00 94.25 90 GLU A CA 1
ATOM 736 C C . GLU A 1 90 ? -0.172 -6.479 -20.976 1.00 94.25 90 GLU A C 1
ATOM 738 O O . GLU A 1 90 ? -1.314 -6.696 -20.565 1.00 94.25 90 GLU A O 1
ATOM 743 N N . GLY A 1 91 ? 0.678 -5.675 -20.327 1.00 92.25 91 GLY A N 1
ATOM 744 C CA . GLY A 1 91 ? 0.363 -5.012 -19.059 1.00 92.25 91 GLY A CA 1
ATOM 745 C C . GLY A 1 91 ? -0.882 -4.133 -19.176 1.00 92.25 91 GLY A C 1
ATOM 746 O O . GLY A 1 91 ? -1.797 -4.211 -18.356 1.00 92.25 91 GLY A O 1
ATOM 747 N N . ASN A 1 92 ? -1.005 -3.392 -20.280 1.00 89.81 92 ASN A N 1
ATOM 748 C CA . ASN A 1 92 ? -2.204 -2.619 -20.609 1.00 89.81 92 ASN A CA 1
ATOM 749 C C . ASN A 1 92 ? -3.450 -3.493 -20.783 1.00 89.81 92 ASN A C 1
ATOM 751 O O . ASN A 1 92 ? -4.552 -3.111 -20.378 1.00 89.81 92 ASN A O 1
ATOM 755 N N . ALA A 1 93 ? -3.311 -4.658 -21.414 1.00 93.00 93 ALA A N 1
ATOM 756 C CA . ALA A 1 93 ? -4.417 -5.590 -21.583 1.00 93.00 93 ALA A CA 1
ATOM 757 C C . ALA A 1 93 ? -4.856 -6.216 -20.248 1.00 93.00 93 ALA A C 1
ATOM 759 O O . ALA A 1 93 ? -6.061 -6.346 -20.025 1.00 93.00 93 ALA A O 1
ATOM 760 N N . ALA A 1 94 ? -3.912 -6.555 -19.367 1.00 92.44 94 ALA A N 1
ATOM 761 C CA . ALA A 1 94 ? -4.180 -7.051 -18.019 1.00 92.44 94 ALA A CA 1
ATOM 762 C C . ALA A 1 94 ? -4.864 -5.982 -17.148 1.00 92.44 94 ALA A C 1
ATOM 764 O O . ALA A 1 94 ? -5.907 -6.250 -16.545 1.00 92.44 94 ALA A O 1
ATOM 765 N N . ALA A 1 95 ? -4.370 -4.738 -17.176 1.00 88.06 95 ALA A N 1
ATOM 766 C CA . ALA A 1 95 ? -4.951 -3.617 -16.437 1.00 88.06 95 ALA A CA 1
ATOM 767 C C . ALA A 1 95 ? -6.412 -3.353 -16.842 1.00 88.06 95 ALA A C 1
ATOM 769 O O . ALA A 1 95 ? -7.278 -3.213 -15.980 1.00 88.06 95 ALA A O 1
ATOM 770 N N . ARG A 1 96 ? -6.728 -3.380 -18.148 1.00 88.12 96 ARG A N 1
ATOM 771 C CA . ARG A 1 96 ? -8.114 -3.247 -18.651 1.00 88.12 96 ARG A CA 1
ATOM 772 C C . ARG A 1 96 ? -9.053 -4.359 -18.178 1.00 88.12 96 ARG A C 1
ATOM 774 O O . ARG A 1 96 ? -10.259 -4.146 -18.123 1.00 88.12 96 ARG A O 1
ATOM 781 N N . LYS A 1 97 ? -8.517 -5.534 -17.842 1.00 92.88 97 LYS A N 1
ATOM 782 C CA . LYS A 1 97 ? -9.265 -6.662 -17.265 1.00 92.88 97 LYS A CA 1
ATOM 783 C C . LYS A 1 97 ? -9.294 -6.630 -15.732 1.00 92.88 97 LYS A C 1
ATOM 785 O O . LYS A 1 97 ? -9.755 -7.587 -15.121 1.00 92.88 97 LYS A O 1
ATOM 790 N N . ASN A 1 98 ? -8.803 -5.553 -15.112 1.00 87.69 98 ASN A N 1
ATOM 791 C CA . ASN A 1 98 ? -8.637 -5.408 -13.665 1.00 87.69 98 ASN A CA 1
ATOM 792 C C . ASN A 1 98 ? -7.711 -6.472 -13.032 1.00 87.69 98 ASN A C 1
ATOM 794 O O . ASN A 1 98 ? -7.757 -6.708 -11.826 1.00 87.69 98 ASN A O 1
ATOM 798 N N . HIS A 1 99 ? -6.842 -7.106 -13.826 1.00 92.25 99 HIS A N 1
ATOM 799 C CA . HIS A 1 99 ? -5.799 -8.003 -13.330 1.00 92.25 99 HIS A CA 1
ATOM 800 C C . HIS A 1 99 ? -4.574 -7.175 -12.919 1.00 92.25 99 HIS A C 1
ATOM 802 O O . HIS A 1 99 ? -3.564 -7.148 -13.620 1.00 92.25 99 HIS A O 1
ATOM 808 N N . LEU A 1 100 ? -4.691 -6.421 -11.823 1.00 88.12 100 LEU A N 1
ATOM 809 C CA . LEU A 1 100 ? -3.697 -5.392 -11.499 1.00 88.12 100 LEU A CA 1
ATOM 810 C C . LEU A 1 100 ? -2.327 -5.963 -11.114 1.00 88.12 100 LEU A C 1
ATOM 812 O O . LEU A 1 100 ? -1.325 -5.379 -11.507 1.00 88.12 100 LEU A O 1
ATOM 816 N N . ASP A 1 101 ? -2.275 -7.107 -10.429 1.00 89.12 101 ASP A N 1
ATOM 817 C CA . ASP A 1 101 ? -1.003 -7.746 -10.050 1.00 89.12 101 ASP A CA 1
ATOM 818 C C . ASP A 1 101 ? -0.236 -8.248 -11.284 1.00 89.12 101 ASP A C 1
ATOM 820 O O . ASP A 1 101 ? 0.976 -8.087 -11.393 1.00 89.12 101 ASP A O 1
ATOM 824 N N . GLU A 1 102 ? -0.962 -8.818 -12.253 1.00 91.44 102 GLU A N 1
ATOM 825 C CA . GLU A 1 102 ? -0.404 -9.245 -13.541 1.00 91.44 102 GLU A CA 1
ATOM 826 C C . GLU A 1 102 ? 0.112 -8.037 -14.333 1.00 91.44 102 GLU A C 1
ATOM 828 O O . GLU A 1 102 ? 1.228 -8.059 -14.848 1.00 91.44 102 GLU A O 1
ATOM 833 N N . ALA A 1 103 ? -0.678 -6.960 -14.389 1.00 92.12 103 ALA A N 1
ATOM 834 C CA . ALA A 1 103 ? -0.283 -5.725 -15.054 1.00 92.12 103 ALA A CA 1
ATOM 835 C C . ALA A 1 103 ? 0.964 -5.097 -14.417 1.00 92.12 103 ALA A C 1
ATOM 837 O O . ALA A 1 103 ? 1.853 -4.649 -15.140 1.00 92.12 103 ALA A O 1
ATOM 838 N N . LEU A 1 104 ? 1.042 -5.092 -13.082 1.00 90.25 104 LEU A N 1
ATOM 839 C CA . LEU A 1 104 ? 2.179 -4.557 -12.342 1.00 90.25 104 LEU A CA 1
ATOM 840 C C . LEU A 1 104 ? 3.459 -5.317 -12.690 1.00 90.25 104 LEU A C 1
ATOM 842 O O . LEU A 1 104 ? 4.414 -4.691 -13.138 1.00 90.25 104 LEU A O 1
ATOM 846 N N . GLY A 1 105 ? 3.446 -6.651 -12.600 1.00 89.50 105 GLY A N 1
ATOM 847 C CA . GLY A 1 105 ? 4.626 -7.463 -12.913 1.00 89.50 105 GLY A CA 1
ATOM 848 C C . GLY A 1 105 ? 5.106 -7.307 -14.363 1.00 89.50 105 GLY A C 1
ATOM 849 O O . GLY A 1 105 ? 6.311 -7.286 -14.626 1.00 89.50 105 GLY A O 1
ATOM 850 N N . LEU A 1 106 ? 4.182 -7.141 -15.317 1.00 93.75 106 LEU A N 1
ATOM 851 C CA . LEU A 1 106 ? 4.519 -6.878 -16.723 1.00 93.75 106 LEU A CA 1
ATOM 852 C C . LEU A 1 106 ? 5.177 -5.506 -16.909 1.00 93.75 106 LEU A C 1
ATOM 854 O O . LEU A 1 106 ? 6.169 -5.386 -17.629 1.00 93.75 106 LEU A O 1
ATOM 858 N N . PHE A 1 107 ? 4.665 -4.470 -16.246 1.00 91.69 107 PHE A N 1
ATOM 859 C CA . PHE A 1 107 ? 5.264 -3.141 -16.318 1.00 91.69 107 PHE A CA 1
ATOM 860 C C . PHE A 1 107 ? 6.595 -3.035 -15.568 1.00 91.69 107 PHE A C 1
ATOM 862 O O . PHE A 1 107 ? 7.487 -2.333 -16.041 1.00 91.69 107 PHE A O 1
ATOM 869 N N . GLU A 1 108 ? 6.753 -3.732 -14.443 1.00 89.75 108 GLU A N 1
ATOM 870 C CA . GLU A 1 108 ? 8.033 -3.846 -13.736 1.00 89.75 108 GLU A CA 1
ATOM 871 C C . GLU A 1 108 ? 9.078 -4.517 -14.627 1.00 89.75 108 GLU A C 1
ATOM 873 O O . GLU A 1 108 ? 10.155 -3.961 -14.815 1.00 89.75 108 GLU A O 1
ATOM 878 N N . SER A 1 109 ? 8.717 -5.619 -15.295 1.00 91.00 109 SER A N 1
ATOM 879 C CA . SER A 1 109 ? 9.596 -6.284 -16.269 1.00 91.00 109 SER A CA 1
ATOM 880 C C . SER A 1 109 ? 9.988 -5.347 -17.421 1.00 91.00 109 SER A C 1
ATOM 882 O O . SER A 1 109 ? 11.147 -5.302 -17.829 1.00 91.00 109 SER A O 1
ATOM 884 N N . ALA A 1 110 ? 9.041 -4.555 -17.939 1.00 90.94 110 ALA A N 1
ATOM 885 C CA . ALA A 1 110 ? 9.324 -3.566 -18.982 1.00 90.94 110 ALA A CA 1
ATOM 886 C C . ALA A 1 110 ? 10.290 -2.471 -18.494 1.00 90.94 110 ALA A C 1
ATOM 888 O O . ALA A 1 110 ? 11.194 -2.068 -19.224 1.00 90.94 110 ALA A O 1
ATOM 889 N N . LYS A 1 111 ? 10.124 -2.011 -17.248 1.00 89.38 111 LYS A N 1
ATOM 890 C CA . LYS A 1 111 ? 10.995 -1.017 -16.613 1.00 89.38 111 LYS A CA 1
ATOM 891 C C . LYS A 1 111 ? 12.392 -1.573 -16.329 1.00 89.38 111 LYS A C 1
ATOM 893 O O . LYS A 1 111 ? 13.359 -0.837 -16.459 1.00 89.38 111 LYS A O 1
ATOM 898 N N . GLU A 1 112 ? 12.516 -2.841 -15.953 1.00 89.50 112 GLU A N 1
ATOM 899 C CA . GLU A 1 112 ? 13.818 -3.494 -15.776 1.00 89.50 112 GLU A CA 1
ATOM 900 C C . GLU A 1 112 ? 14.589 -3.590 -17.096 1.00 89.50 112 GLU A C 1
ATOM 902 O O . GLU A 1 112 ? 15.797 -3.364 -17.116 1.00 89.50 112 GLU A O 1
ATOM 907 N N . LEU A 1 113 ? 13.893 -3.880 -18.201 1.00 87.69 113 LEU A N 1
ATOM 908 C CA . LEU A 1 113 ? 14.505 -3.944 -19.528 1.00 87.69 113 LEU A CA 1
ATOM 909 C C . LEU A 1 113 ? 14.902 -2.567 -20.058 1.00 87.69 113 LEU A C 1
ATOM 911 O O . LEU A 1 113 ? 15.983 -2.440 -20.622 1.00 87.69 113 LEU A O 1
ATOM 915 N N . ALA A 1 114 ? 14.047 -1.554 -19.892 1.00 86.56 114 ALA A N 1
ATOM 916 C CA . ALA A 1 114 ? 14.292 -0.198 -20.375 1.00 86.56 114 ALA A CA 1
ATOM 917 C C . ALA A 1 114 ? 13.867 0.865 -19.340 1.00 86.56 114 ALA A C 1
ATOM 919 O O . ALA A 1 114 ? 12.791 1.461 -19.459 1.00 86.56 114 ALA A O 1
ATOM 920 N N . PRO A 1 115 ? 14.723 1.154 -18.338 1.00 84.12 115 PRO A N 1
ATOM 921 C CA . PRO A 1 115 ? 14.376 2.006 -17.194 1.00 84.12 115 PRO A CA 1
ATOM 922 C C . PRO A 1 115 ? 13.973 3.440 -17.544 1.00 84.12 115 PRO A C 1
ATOM 924 O O . PRO A 1 115 ? 13.263 4.083 -16.769 1.00 84.12 115 PRO A O 1
ATOM 927 N N . HIS A 1 116 ? 14.418 3.938 -18.699 1.00 83.06 116 HIS A N 1
ATOM 928 C CA . HIS A 1 116 ? 14.186 5.309 -19.151 1.00 83.06 116 HIS A CA 1
ATOM 929 C C . HIS A 1 116 ? 13.046 5.438 -20.160 1.00 83.06 116 HIS A C 1
ATOM 931 O O . HIS A 1 116 ? 12.714 6.554 -20.547 1.00 83.06 116 HIS A O 1
ATOM 937 N N . THR A 1 117 ? 12.406 4.331 -20.553 1.00 78.06 117 THR A N 1
ATOM 938 C CA . THR A 1 117 ? 11.228 4.384 -21.425 1.00 78.06 117 THR A CA 1
ATOM 939 C C . THR A 1 117 ? 10.029 4.907 -20.629 1.00 78.06 117 THR A C 1
ATOM 941 O O . THR A 1 117 ? 9.595 4.245 -19.678 1.00 78.06 117 THR A O 1
ATOM 944 N N . PRO A 1 118 ? 9.451 6.073 -20.981 1.00 76.56 118 PRO A N 1
ATOM 945 C CA . PRO A 1 118 ? 8.267 6.574 -20.301 1.00 76.56 118 PRO A CA 1
ATOM 946 C C . PRO A 1 118 ? 7.103 5.595 -20.469 1.00 76.56 118 PRO A C 1
ATOM 948 O O . PRO A 1 118 ? 6.749 5.209 -21.581 1.00 76.56 118 PRO A O 1
ATOM 951 N N . ASN A 1 119 ? 6.470 5.215 -19.361 1.00 81.56 119 ASN A N 1
ATOM 952 C CA . ASN A 1 119 ? 5.281 4.372 -19.387 1.00 81.56 119 ASN A CA 1
ATOM 953 C C . ASN A 1 119 ? 4.159 5.023 -18.575 1.00 81.56 119 ASN A C 1
ATOM 955 O O . ASN A 1 119 ? 4.002 4.787 -17.375 1.00 81.56 119 ASN A O 1
ATOM 959 N N . GLU A 1 120 ? 3.347 5.837 -19.251 1.00 85.25 120 GLU A N 1
ATOM 960 C CA . GLU A 1 120 ? 2.178 6.478 -18.640 1.00 85.25 120 GLU A CA 1
ATOM 961 C C . GLU A 1 120 ? 1.203 5.471 -18.026 1.00 85.25 120 GLU A C 1
ATOM 963 O O . GLU A 1 120 ? 0.524 5.773 -17.048 1.00 85.25 120 GLU A O 1
ATOM 968 N N . SER A 1 121 ? 1.088 4.280 -18.613 1.00 80.69 121 SER A N 1
ATOM 969 C CA . SER A 1 121 ? 0.127 3.278 -18.152 1.00 80.69 121 SER A CA 1
ATOM 970 C C . SER A 1 121 ? 0.584 2.616 -16.859 1.00 80.69 121 SER A C 1
ATOM 972 O O . SER A 1 121 ? -0.240 2.374 -15.980 1.00 80.69 121 SER A O 1
ATOM 974 N N . TYR A 1 122 ? 1.895 2.428 -16.696 1.00 84.38 122 TYR A N 1
ATOM 975 C CA . TYR A 1 122 ? 2.491 2.075 -15.412 1.00 84.38 122 TYR A CA 1
ATOM 976 C C . TYR A 1 122 ? 2.237 3.162 -14.366 1.00 84.38 122 TYR A C 1
ATOM 978 O O . TYR A 1 122 ? 1.746 2.854 -13.286 1.00 84.38 122 TYR A O 1
ATOM 986 N N . GLN A 1 123 ? 2.478 4.439 -14.688 1.00 85.00 123 GLN A N 1
ATOM 987 C CA . GLN A 1 123 ? 2.208 5.544 -13.754 1.00 85.00 123 GLN A CA 1
ATOM 988 C C . GLN A 1 123 ? 0.730 5.606 -13.340 1.00 85.00 123 GLN A C 1
ATOM 990 O O . GLN A 1 123 ? 0.421 5.750 -12.158 1.00 85.00 123 GLN A O 1
ATOM 995 N N . LYS A 1 124 ? -0.192 5.439 -14.297 1.00 85.12 124 LYS A N 1
ATOM 996 C CA . LYS A 1 124 ? -1.637 5.359 -14.035 1.00 85.12 124 LYS A CA 1
ATOM 997 C C . LYS A 1 124 ? -1.980 4.160 -13.149 1.00 85.12 124 LYS A C 1
ATOM 999 O O . LYS A 1 124 ? -2.745 4.321 -12.202 1.00 85.12 124 LYS A O 1
ATOM 1004 N N . LEU A 1 125 ? -1.408 2.981 -13.416 1.00 86.81 125 LEU A N 1
ATOM 1005 C CA . LEU A 1 125 ? -1.609 1.795 -12.580 1.00 86.81 125 LEU A CA 1
ATOM 1006 C C . LEU A 1 125 ? -1.115 2.033 -11.150 1.00 86.81 125 LEU A C 1
ATOM 1008 O O . LEU A 1 125 ? -1.845 1.736 -10.209 1.00 86.81 125 LEU A O 1
ATOM 1012 N N . MET A 1 126 ? 0.079 2.607 -10.989 1.00 86.62 126 MET A N 1
ATOM 1013 C CA . MET A 1 126 ? 0.616 2.961 -9.675 1.00 86.62 126 MET A CA 1
ATOM 1014 C C . MET A 1 126 ? -0.319 3.914 -8.934 1.00 86.62 126 MET A C 1
ATOM 1016 O O . MET A 1 126 ? -0.592 3.689 -7.760 1.00 86.62 126 MET A O 1
ATOM 1020 N N . GLY A 1 127 ? -0.885 4.907 -9.627 1.00 87.12 127 GLY A N 1
ATOM 1021 C CA . GLY A 1 127 ? -1.871 5.809 -9.032 1.00 87.12 127 GLY A CA 1
ATOM 1022 C C . GLY A 1 127 ? -3.129 5.083 -8.560 1.00 87.12 127 GLY A C 1
ATOM 1023 O O . GLY A 1 127 ? -3.602 5.327 -7.456 1.00 87.12 127 GLY A O 1
ATOM 1024 N N . VAL A 1 128 ? -3.640 4.128 -9.343 1.00 87.69 128 VAL A N 1
ATOM 1025 C CA . VAL A 1 128 ? -4.793 3.297 -8.952 1.00 87.69 128 VAL A CA 1
ATOM 1026 C C . VAL A 1 128 ? -4.474 2.409 -7.744 1.00 87.69 128 VAL A C 1
ATOM 1028 O O . VAL A 1 128 ? -5.312 2.265 -6.852 1.00 87.69 128 VAL A O 1
ATOM 1031 N N . LEU A 1 129 ? -3.288 1.799 -7.708 1.00 88.38 129 LEU A N 1
ATOM 1032 C CA . LEU A 1 129 ? -2.854 0.931 -6.611 1.00 88.38 129 LEU A CA 1
ATOM 1033 C C . LEU A 1 129 ? -2.624 1.715 -5.316 1.00 88.38 129 LEU A C 1
ATOM 1035 O O . LEU A 1 129 ? -3.044 1.265 -4.252 1.00 88.38 129 LEU A O 1
ATOM 1039 N N . GLU A 1 130 ? -1.990 2.882 -5.404 1.00 89.12 130 GLU A N 1
ATOM 1040 C CA . GLU A 1 130 ? -1.774 3.784 -4.271 1.00 89.12 130 GLU A CA 1
ATOM 1041 C C . GLU A 1 130 ? -3.112 4.325 -3.749 1.00 89.12 130 GLU A C 1
ATOM 1043 O O . GLU A 1 130 ? -3.404 4.203 -2.562 1.00 89.12 130 GLU A O 1
ATOM 1048 N N . ALA A 1 131 ? -3.992 4.791 -4.642 1.00 89.69 131 ALA A N 1
ATOM 1049 C CA . ALA A 1 131 ? -5.343 5.225 -4.294 1.00 89.69 131 ALA A CA 1
ATOM 1050 C C . ALA A 1 131 ? -6.157 4.126 -3.595 1.00 89.69 131 ALA A C 1
ATOM 1052 O O . ALA A 1 131 ? -6.907 4.407 -2.662 1.00 89.69 131 ALA A O 1
ATOM 1053 N N . ARG A 1 132 ? -6.028 2.867 -4.035 1.00 90.00 132 ARG A N 1
ATOM 1054 C CA . ARG A 1 132 ? -6.680 1.724 -3.382 1.00 90.00 132 ARG A CA 1
ATOM 1055 C C . ARG A 1 132 ? -6.158 1.519 -1.963 1.00 90.00 132 ARG A C 1
ATOM 1057 O O . ARG A 1 132 ? -6.976 1.360 -1.067 1.00 90.00 132 ARG A O 1
ATOM 1064 N N . GLN A 1 133 ? -4.840 1.528 -1.771 1.00 88.94 133 GLN A N 1
ATOM 1065 C CA . GLN A 1 133 ? -4.226 1.350 -0.450 1.00 88.94 133 GLN A CA 1
ATOM 1066 C C . GLN A 1 133 ? -4.641 2.462 0.515 1.00 88.94 133 GLN A C 1
ATOM 1068 O O . GLN A 1 133 ? -5.045 2.177 1.638 1.00 88.94 133 GLN A O 1
ATOM 1073 N N . ILE A 1 134 ? -4.621 3.712 0.048 1.00 91.12 134 ILE A N 1
ATOM 1074 C CA . ILE A 1 134 ? -5.071 4.879 0.813 1.00 91.12 134 ILE A CA 1
ATOM 1075 C C . ILE A 1 134 ? -6.545 4.728 1.214 1.00 91.12 134 ILE A C 1
ATOM 1077 O O . ILE A 1 134 ? -6.891 4.863 2.385 1.00 91.12 134 ILE A O 1
ATOM 1081 N N . LYS A 1 135 ? -7.420 4.369 0.267 1.00 92.06 135 LYS A N 1
ATOM 1082 C CA . LYS A 1 135 ? -8.849 4.152 0.546 1.00 92.06 135 LYS A CA 1
ATOM 1083 C C . LYS A 1 135 ? -9.098 2.992 1.505 1.00 92.06 135 LYS A C 1
ATOM 1085 O O . LYS A 1 135 ? -9.990 3.084 2.338 1.00 92.06 135 LYS A O 1
ATOM 1090 N N . GLU A 1 136 ? -8.346 1.902 1.389 1.00 91.19 136 GLU A N 1
ATOM 1091 C CA . GLU A 1 136 ? -8.448 0.770 2.311 1.00 91.19 136 GLU A CA 1
ATOM 1092 C C . GLU A 1 136 ? -8.007 1.167 3.724 1.00 91.19 136 GLU A C 1
ATOM 1094 O O . GLU A 1 136 ? -8.692 0.848 4.696 1.00 91.19 136 GLU A O 1
ATOM 1099 N N . PHE A 1 137 ? -6.903 1.906 3.847 1.00 92.31 137 PHE A N 1
ATOM 1100 C CA . PHE A 1 137 ? -6.421 2.420 5.125 1.00 92.31 137 PHE A CA 1
ATOM 1101 C C . PHE A 1 137 ? -7.457 3.316 5.812 1.00 92.31 137 PHE A C 1
ATOM 1103 O O . PHE A 1 137 ? -7.885 3.009 6.927 1.00 92.31 137 PHE A O 1
ATOM 1110 N N . TYR A 1 138 ? -7.915 4.368 5.130 1.00 92.94 138 TYR A N 1
ATOM 1111 C CA . TYR A 1 138 ? -8.901 5.288 5.694 1.00 92.94 138 TYR A CA 1
ATOM 1112 C C . TYR A 1 138 ? -10.275 4.635 5.868 1.00 92.94 138 TYR A C 1
ATOM 1114 O O . TYR A 1 138 ? -10.991 4.958 6.811 1.00 92.94 138 TYR A O 1
ATOM 1122 N N . GLY A 1 139 ? -10.627 3.648 5.041 1.00 94.19 139 GLY A N 1
ATOM 1123 C CA . GLY A 1 139 ? -11.818 2.824 5.241 1.00 94.19 139 GLY A CA 1
ATOM 1124 C C . GLY A 1 139 ? -11.784 2.050 6.562 1.00 94.19 139 GLY A C 1
ATOM 1125 O O . GLY A 1 139 ? -12.762 2.077 7.305 1.00 94.19 139 GLY A O 1
ATOM 1126 N N . ASN A 1 140 ? -10.650 1.420 6.898 1.00 94.50 140 ASN A N 1
ATOM 1127 C CA . ASN A 1 140 ? -10.480 0.739 8.188 1.00 94.50 140 ASN A CA 1
ATOM 1128 C C . ASN A 1 140 ? -10.538 1.725 9.367 1.00 94.50 140 ASN A C 1
ATOM 1130 O O . ASN A 1 140 ? -11.120 1.397 10.398 1.00 94.50 140 ASN A O 1
ATOM 1134 N N . MET A 1 141 ? -9.957 2.921 9.216 1.00 94.88 141 MET A N 1
ATOM 1135 C CA . MET A 1 141 ? -10.013 3.986 10.224 1.00 94.88 141 MET A CA 1
ATOM 1136 C C . MET A 1 141 ? -11.455 4.435 10.492 1.00 94.88 141 MET A C 1
ATOM 1138 O O . MET A 1 141 ? -11.879 4.480 11.641 1.00 94.88 141 MET A O 1
ATOM 1142 N N . LEU A 1 142 ? -12.223 4.712 9.436 1.00 95.75 142 LEU A N 1
ATOM 1143 C CA . LEU A 1 142 ? -13.621 5.137 9.535 1.00 95.75 142 LEU A CA 1
ATOM 1144 C C . LEU A 1 142 ? -14.527 4.042 10.107 1.00 95.75 142 LEU A C 1
ATOM 1146 O O . LEU A 1 142 ? -15.441 4.327 10.877 1.00 95.75 142 LEU A O 1
ATOM 1150 N N . GLU A 1 143 ? -14.290 2.777 9.752 1.00 97.06 143 GLU A N 1
ATOM 1151 C CA . GLU A 1 143 ? -15.036 1.662 10.342 1.00 97.06 143 GLU A CA 1
ATOM 1152 C C . GLU A 1 143 ? -14.712 1.493 11.834 1.00 97.06 143 GLU A C 1
ATOM 1154 O O . GLU A 1 143 ? -15.607 1.217 12.637 1.00 97.06 143 GLU A O 1
ATOM 1159 N N . LEU A 1 144 ? -13.443 1.673 12.212 1.00 97.44 144 LEU A N 1
ATOM 1160 C CA . LEU A 1 144 ? -13.005 1.655 13.604 1.00 97.44 144 LEU A CA 1
ATOM 1161 C C . LEU A 1 144 ? -13.654 2.789 14.405 1.00 97.44 144 LEU A C 1
ATOM 1163 O O . LEU A 1 144 ? -14.210 2.524 15.470 1.00 97.44 144 LEU A O 1
ATOM 1167 N N . ASP A 1 145 ? -13.658 4.006 13.860 1.00 96.62 145 ASP A N 1
ATOM 1168 C CA . ASP A 1 145 ? -14.331 5.166 14.451 1.00 96.62 145 ASP A CA 1
ATOM 1169 C C . ASP A 1 145 ? -15.829 4.908 14.648 1.00 96.62 145 ASP A C 1
ATOM 1171 O O . ASP A 1 145 ? -16.361 5.047 15.746 1.00 96.62 145 ASP A O 1
ATOM 1175 N N . ALA A 1 146 ? -16.513 4.391 13.626 1.00 97.75 146 ALA A N 1
ATOM 1176 C CA . ALA A 1 146 ? -17.936 4.080 13.726 1.00 97.75 146 ALA A CA 1
ATOM 1177 C C . ALA A 1 146 ? -18.252 3.066 14.843 1.00 97.75 146 ALA A C 1
ATOM 1179 O O . ALA A 1 146 ? -19.302 3.158 15.486 1.00 97.75 146 ALA A O 1
ATOM 1180 N N . LYS A 1 147 ? -17.370 2.088 15.096 1.00 98.19 147 LYS A N 1
ATOM 1181 C CA . LYS A 1 147 ? -17.518 1.166 16.236 1.00 98.19 147 LYS A CA 1
ATOM 1182 C C . LYS A 1 147 ? -17.207 1.842 17.565 1.00 98.19 147 LYS A C 1
ATOM 1184 O O . LYS A 1 147 ? -17.880 1.562 18.557 1.00 98.19 147 LYS A O 1
ATOM 1189 N N . TRP A 1 148 ? -16.220 2.726 17.586 1.00 97.38 148 TRP A N 1
ATOM 1190 C CA . TRP A 1 148 ? -15.887 3.497 18.771 1.00 97.38 148 TRP A CA 1
ATOM 1191 C C . TRP A 1 148 ? -17.045 4.409 19.196 1.00 97.38 148 TRP A C 1
ATOM 1193 O O . TRP A 1 148 ? -17.458 4.385 20.357 1.00 97.38 148 TRP A O 1
ATOM 1203 N N . GLU A 1 149 ? -17.674 5.100 18.247 1.00 96.81 149 GLU A N 1
ATOM 1204 C CA . GLU A 1 149 ? -18.884 5.892 18.482 1.00 96.81 149 GLU A CA 1
ATOM 1205 C C . GLU A 1 149 ? -20.041 5.051 19.031 1.00 96.81 149 GLU A C 1
ATOM 1207 O O . GLU A 1 149 ? -20.750 5.483 19.940 1.00 96.81 149 GLU A O 1
ATOM 1212 N N . GLN A 1 150 ? -20.208 3.808 18.563 1.00 97.62 150 GLN A N 1
ATOM 1213 C CA . GLN A 1 150 ? -21.205 2.895 19.133 1.00 97.62 150 GLN A CA 1
ATOM 1214 C C . GLN A 1 150 ? -20.924 2.591 20.610 1.00 97.62 150 GLN A C 1
ATOM 1216 O O . GLN A 1 150 ? -21.852 2.613 21.419 1.00 97.62 150 GLN A O 1
ATOM 1221 N N . VAL A 1 151 ? -19.662 2.356 20.989 1.00 97.81 151 VAL A N 1
ATOM 1222 C CA . VAL A 1 151 ? -19.275 2.154 22.397 1.00 97.81 151 VAL A CA 1
ATOM 1223 C C . VAL A 1 151 ? -19.579 3.404 23.227 1.00 97.81 151 VAL A C 1
ATOM 1225 O O . VAL A 1 151 ? -20.196 3.292 24.292 1.00 97.81 151 VAL A O 1
ATOM 1228 N N . LYS A 1 152 ? -19.206 4.595 22.737 1.00 97.25 152 LYS A N 1
ATOM 1229 C CA . LYS A 1 152 ? -19.480 5.872 23.418 1.00 97.25 152 LYS A CA 1
ATOM 1230 C C . LYS A 1 152 ? -20.979 6.085 23.623 1.00 97.25 152 LYS A C 1
ATOM 1232 O O . LYS A 1 152 ? -21.413 6.384 24.735 1.00 97.25 152 LYS A O 1
ATOM 1237 N N . GLU A 1 153 ? -21.782 5.866 22.588 1.00 97.50 153 GLU A N 1
ATOM 1238 C CA . GLU A 1 153 ? -23.240 5.986 22.637 1.00 97.50 153 GLU A CA 1
ATOM 1239 C C . GLU A 1 153 ? -23.892 5.014 23.625 1.00 97.50 153 GLU A C 1
ATOM 1241 O O . GLU A 1 153 ? -24.821 5.380 24.350 1.00 97.50 153 GLU A O 1
ATOM 1246 N N . GLU A 1 154 ? -23.422 3.768 23.681 1.00 97.25 154 GLU A N 1
ATOM 1247 C CA . GLU A 1 154 ? -23.940 2.782 24.630 1.00 97.25 154 GLU A CA 1
ATOM 1248 C C . GLU A 1 154 ? -23.648 3.169 26.080 1.00 97.25 154 GLU A C 1
ATOM 1250 O O . GLU A 1 154 ? -24.524 3.041 26.942 1.00 97.25 154 GLU A O 1
ATOM 1255 N N . LEU A 1 155 ? -22.453 3.692 26.353 1.00 97.50 155 LEU A N 1
ATOM 1256 C CA . LEU A 1 155 ? -22.086 4.180 27.680 1.00 97.50 155 LEU A CA 1
ATOM 1257 C C . LEU A 1 155 ? -22.872 5.448 28.052 1.00 97.50 155 LEU A C 1
ATOM 1259 O O . LEU A 1 155 ? -23.401 5.531 29.161 1.00 97.50 155 LEU A O 1
ATOM 1263 N N . LYS A 1 156 ? -23.062 6.387 27.113 1.00 96.69 156 LYS A N 1
ATOM 1264 C CA . LYS A 1 156 ? -23.896 7.592 27.305 1.00 96.69 156 LYS A CA 1
ATOM 1265 C C . LYS A 1 156 ? -25.359 7.256 27.623 1.00 96.69 156 LYS A C 1
ATOM 1267 O O . LYS A 1 156 ? -26.001 7.969 28.390 1.00 96.69 156 LYS A O 1
ATOM 1272 N N . LYS A 1 157 ? -25.879 6.136 27.108 1.00 97.12 157 LYS A N 1
ATOM 1273 C CA . LYS A 1 157 ? -27.235 5.620 27.397 1.00 97.12 157 LYS A CA 1
ATOM 1274 C C . LYS A 1 157 ? -27.348 4.858 28.725 1.00 97.12 157 LYS A C 1
ATOM 1276 O O . LYS A 1 157 ? -28.374 4.230 28.980 1.00 97.12 157 LYS A O 1
ATOM 1281 N N . GLY A 1 158 ? -26.322 4.913 29.577 1.00 96.12 158 GLY A N 1
ATOM 1282 C CA . GLY A 1 158 ? -26.304 4.271 30.894 1.00 96.12 158 GLY A CA 1
ATOM 1283 C C . GLY A 1 158 ? -25.696 2.867 30.904 1.00 96.12 158 GLY A C 1
ATOM 1284 O O . GLY A 1 158 ? -25.813 2.161 31.906 1.00 96.12 158 GLY A O 1
ATOM 1285 N N . GLY A 1 159 ? -25.049 2.444 29.812 1.00 95.62 159 GLY A N 1
ATOM 1286 C CA . GLY A 1 159 ? -24.225 1.240 29.807 1.00 95.62 159 GLY A CA 1
ATOM 1287 C C . GLY A 1 159 ? -23.076 1.345 30.813 1.00 95.62 159 GLY A C 1
ATOM 1288 O O . GLY A 1 159 ? -22.548 2.425 31.068 1.00 95.62 159 GLY A O 1
ATOM 1289 N N . THR A 1 160 ? -22.664 0.214 31.388 1.00 96.69 160 THR A N 1
ATOM 1290 C CA . THR A 1 160 ? -21.532 0.174 32.323 1.00 96.69 160 THR A CA 1
ATOM 1291 C C . THR A 1 160 ? -20.310 -0.467 31.678 1.00 96.69 160 THR A C 1
ATOM 1293 O O . THR A 1 160 ? -20.421 -1.446 30.936 1.00 96.69 160 THR A O 1
ATOM 1296 N N . LEU A 1 161 ? -19.120 0.031 32.021 1.00 95.06 161 LEU A N 1
ATOM 1297 C CA . LEU A 1 161 ? -17.849 -0.543 31.562 1.00 95.06 161 LEU A CA 1
ATOM 1298 C C . LEU A 1 161 ? -17.651 -1.993 32.018 1.00 95.06 161 LEU A C 1
ATOM 1300 O O . LEU A 1 161 ? -16.962 -2.757 31.352 1.00 95.06 161 LEU A O 1
ATOM 1304 N N . SER A 1 162 ? -18.253 -2.402 33.135 1.00 95.00 162 SER A N 1
ATOM 1305 C CA . SER A 1 162 ? -18.213 -3.791 33.610 1.00 95.00 162 SER A CA 1
ATOM 1306 C C . SER A 1 162 ? -19.152 -4.723 32.842 1.00 95.00 162 SER A C 1
ATOM 1308 O O . SER A 1 162 ? -19.078 -5.938 33.019 1.00 95.00 162 SER A O 1
ATOM 1310 N N . SER A 1 163 ? -20.044 -4.190 32.002 1.00 97.69 163 SER A N 1
ATOM 1311 C CA . SER A 1 163 ? -21.000 -5.016 31.276 1.00 97.69 163 SER A CA 1
ATOM 1312 C C . SER A 1 163 ? -20.313 -5.860 30.202 1.00 97.69 163 SER A C 1
ATOM 1314 O O . SER A 1 163 ? -19.416 -5.406 29.486 1.00 97.69 163 SER A O 1
ATOM 1316 N N . LYS A 1 164 ? -20.793 -7.100 30.059 1.00 97.44 164 LYS A N 1
ATOM 1317 C CA . LYS A 1 164 ? -20.355 -8.020 29.005 1.00 97.44 164 LYS A CA 1
ATOM 1318 C C . LYS A 1 164 ? -20.552 -7.416 27.610 1.00 97.44 164 LYS A C 1
ATOM 1320 O O . LYS A 1 164 ? -19.670 -7.535 26.773 1.00 97.44 164 LYS A O 1
ATOM 1325 N N . LYS A 1 165 ? -21.665 -6.708 27.400 1.00 97.62 165 LYS A N 1
ATOM 1326 C CA . LYS A 1 165 ? -21.978 -6.055 26.126 1.00 97.62 165 LYS A CA 1
ATOM 1327 C C . LYS A 1 165 ? -20.898 -5.043 25.721 1.00 97.62 165 LYS A C 1
ATOM 1329 O O . LYS A 1 165 ? -20.398 -5.115 24.609 1.00 97.62 165 LYS A O 1
ATOM 1334 N N . ILE A 1 166 ? -20.484 -4.159 26.634 1.00 98.12 166 ILE A N 1
ATOM 1335 C CA . ILE A 1 166 ? -19.417 -3.186 26.352 1.00 98.12 166 ILE A CA 1
ATOM 1336 C C . ILE A 1 166 ? -18.074 -3.885 26.109 1.00 98.12 166 ILE A C 1
ATOM 1338 O O . ILE A 1 166 ? -17.354 -3.489 25.198 1.00 98.12 166 ILE A O 1
ATOM 1342 N N . SER A 1 167 ? -17.745 -4.943 26.867 1.00 98.19 167 SER A N 1
ATOM 1343 C CA . SER A 1 167 ? -16.558 -5.768 26.572 1.00 98.19 167 SER A CA 1
ATOM 1344 C C . SER A 1 167 ? -16.572 -6.301 25.142 1.00 98.19 167 SER A C 1
ATOM 1346 O O . SER A 1 167 ? -15.565 -6.197 24.454 1.00 98.19 167 SER A O 1
ATOM 1348 N N . GLU A 1 168 ? -17.694 -6.869 24.701 1.00 98.06 168 GLU A N 1
ATOM 1349 C CA . GLU A 1 168 ? -17.830 -7.453 23.364 1.00 98.06 168 GLU A CA 1
ATOM 1350 C C . GLU A 1 168 ? -17.752 -6.384 22.267 1.00 98.06 168 GLU A C 1
ATOM 1352 O O . GLU A 1 168 ? -17.068 -6.592 21.266 1.00 98.06 168 GLU A O 1
ATOM 1357 N N . SER A 1 169 ? -18.380 -5.220 22.472 1.00 98.19 169 SER A N 1
ATOM 1358 C CA . SER A 1 169 ? -18.297 -4.087 21.541 1.00 98.19 169 SER A CA 1
ATOM 1359 C C . SER A 1 169 ? -16.863 -3.568 21.402 1.00 98.19 169 SER A C 1
ATOM 1361 O O . SER A 1 169 ? -16.411 -3.332 20.283 1.00 98.19 169 SER A O 1
ATOM 1363 N N . ILE A 1 170 ? -16.120 -3.454 22.511 1.00 98.31 170 ILE A N 1
ATOM 1364 C CA . ILE A 1 170 ? -14.701 -3.075 22.479 1.00 98.31 170 ILE A CA 1
ATOM 1365 C C . ILE A 1 170 ? -13.875 -4.168 21.796 1.00 98.31 170 ILE A C 1
ATOM 1367 O O . ILE A 1 170 ? -13.127 -3.870 20.873 1.00 98.31 170 ILE A O 1
ATOM 1371 N N . ALA A 1 171 ? -14.045 -5.437 22.174 1.00 98.00 171 ALA A N 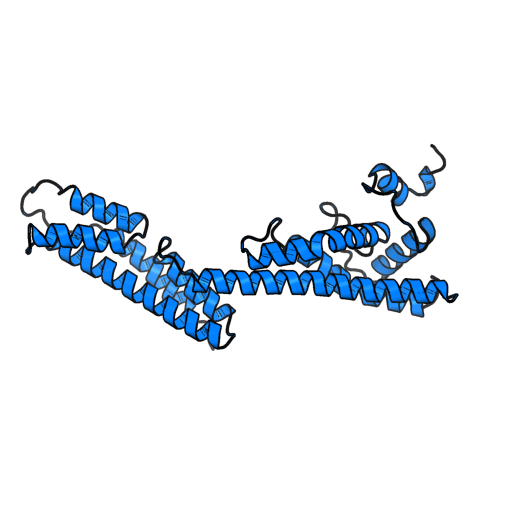1
ATOM 1372 C CA . ALA A 1 171 ? -13.327 -6.559 21.568 1.00 98.00 171 ALA A CA 1
ATOM 1373 C C . ALA A 1 171 ? -13.518 -6.621 20.042 1.00 98.00 171 ALA A C 1
ATOM 1375 O O . ALA A 1 171 ? -12.577 -6.914 19.308 1.00 98.00 171 ALA A O 1
ATOM 1376 N N . ALA A 1 172 ? -14.709 -6.282 19.541 1.00 97.75 172 ALA A N 1
ATOM 1377 C CA . ALA A 1 172 ? -15.001 -6.242 18.109 1.00 97.75 172 ALA A CA 1
ATOM 1378 C C . ALA A 1 172 ? -14.216 -5.162 17.334 1.00 97.75 172 ALA A C 1
ATOM 1380 O O . ALA A 1 172 ? -14.143 -5.236 16.105 1.00 97.75 172 ALA A O 1
ATOM 1381 N N . MET A 1 173 ? -13.633 -4.171 18.017 1.00 98.25 173 MET A N 1
ATOM 1382 C CA . MET A 1 173 ? -12.752 -3.163 17.414 1.00 98.25 173 MET A CA 1
ATOM 1383 C C . MET A 1 173 ? -11.328 -3.680 17.187 1.00 98.25 173 MET A C 1
ATOM 1385 O O . MET A 1 173 ? -10.660 -3.220 16.264 1.00 98.25 173 MET A O 1
ATOM 1389 N N . HIS A 1 174 ? -10.876 -4.661 17.977 1.00 97.38 174 HIS A N 1
ATOM 1390 C CA . HIS A 1 174 ? -9.500 -5.173 17.973 1.00 97.38 174 HIS A CA 1
ATOM 1391 C C . HIS A 1 174 ? -8.941 -5.512 16.575 1.00 97.38 174 HIS A C 1
ATOM 1393 O O . HIS A 1 174 ? -7.899 -4.958 16.214 1.00 97.38 174 HIS A O 1
ATOM 1399 N N . PRO A 1 175 ? -9.617 -6.309 15.719 1.00 96.44 175 PRO A N 1
ATOM 1400 C CA . PRO A 1 175 ? -9.080 -6.625 14.393 1.00 96.44 175 PRO A CA 1
ATOM 1401 C C . PRO A 1 175 ? -9.003 -5.408 13.456 1.00 96.44 175 PRO A C 1
ATOM 1403 O O . PRO A 1 175 ? -8.136 -5.363 12.584 1.00 96.44 175 PRO A O 1
ATOM 1406 N N . LEU A 1 176 ? -9.888 -4.416 13.608 1.00 95.88 176 LEU A N 1
ATOM 1407 C CA . LEU A 1 176 ? -9.845 -3.181 12.814 1.00 95.88 176 LEU A CA 1
ATOM 1408 C C . LEU A 1 176 ? -8.733 -2.257 13.291 1.00 95.88 176 LEU A C 1
ATOM 1410 O O . LEU A 1 176 ? -7.993 -1.728 12.469 1.00 95.88 176 LEU A O 1
ATOM 1414 N N . ALA A 1 177 ? -8.561 -2.135 14.605 1.00 95.56 177 ALA A N 1
ATOM 1415 C CA . ALA A 1 177 ? -7.442 -1.429 15.203 1.00 95.56 177 ALA A CA 1
ATOM 1416 C C . ALA A 1 177 ? -6.096 -2.020 14.762 1.00 95.56 177 ALA A C 1
ATOM 1418 O O . ALA A 1 177 ? -5.193 -1.274 14.385 1.00 95.56 177 ALA A O 1
ATOM 1419 N N . GLN A 1 178 ? -5.982 -3.350 14.693 1.00 93.69 178 GLN A N 1
ATOM 1420 C CA . GLN A 1 178 ? -4.785 -4.016 14.182 1.00 93.69 178 GLN A CA 1
ATOM 1421 C C . GLN A 1 178 ? -4.551 -3.711 12.694 1.00 93.69 178 GLN A C 1
ATOM 1423 O O . GLN A 1 178 ? -3.426 -3.402 12.289 1.00 93.69 178 GLN A O 1
ATOM 1428 N N . LYS A 1 179 ? -5.599 -3.772 11.861 1.00 93.12 179 LYS A N 1
ATOM 1429 C CA . LYS A 1 179 ? -5.510 -3.415 10.434 1.00 93.12 179 LYS A CA 1
ATOM 1430 C C . LYS A 1 179 ? -5.113 -1.957 10.231 1.00 93.12 179 LYS A C 1
ATOM 1432 O O . LYS A 1 179 ? -4.211 -1.697 9.444 1.00 93.12 179 LYS A O 1
ATOM 1437 N N . TYR A 1 180 ? -5.735 -1.029 10.953 1.00 92.62 180 TYR A N 1
ATOM 1438 C CA . TYR A 1 180 ? -5.408 0.393 10.896 1.00 92.62 180 TYR A CA 1
ATOM 1439 C C . TYR A 1 180 ? -3.957 0.637 11.334 1.00 92.62 180 TYR A C 1
ATOM 1441 O O . TYR A 1 180 ? -3.180 1.229 10.590 1.00 92.62 180 TYR A O 1
ATOM 1449 N N . TYR A 1 181 ? -3.539 0.071 12.470 1.00 90.12 181 TYR A N 1
ATOM 1450 C CA . TYR A 1 181 ? -2.173 0.211 12.972 1.00 90.12 181 TYR A CA 1
ATOM 1451 C C . TYR A 1 181 ? -1.115 -0.356 12.011 1.00 90.12 181 TYR A C 1
ATOM 1453 O O . TYR A 1 181 ? -0.098 0.281 11.735 1.00 90.12 181 TYR A O 1
ATOM 1461 N N . THR A 1 182 ? -1.344 -1.556 11.471 1.00 87.88 182 THR A N 1
ATOM 1462 C CA . THR A 1 182 ? -0.414 -2.168 10.507 1.00 87.88 182 THR A CA 1
ATOM 1463 C C . THR A 1 182 ? -0.446 -1.490 9.139 1.00 87.88 182 THR A C 1
ATOM 1465 O O . THR A 1 182 ? 0.593 -1.417 8.484 1.00 87.88 182 THR A O 1
ATOM 1468 N N . GLY A 1 183 ? -1.602 -0.972 8.721 1.00 85.38 183 GLY A N 1
ATOM 1469 C CA . GLY A 1 183 ? -1.766 -0.166 7.516 1.00 85.38 183 GLY A CA 1
ATOM 1470 C C . GLY A 1 183 ? -0.997 1.149 7.597 1.00 85.38 183 GLY A C 1
ATOM 1471 O O . GLY A 1 183 ? -0.297 1.483 6.647 1.00 85.38 183 GLY A O 1
ATOM 1472 N N . ASN A 1 184 ? -1.018 1.819 8.754 1.00 80.44 184 ASN A N 1
ATOM 1473 C CA . ASN A 1 184 ? -0.280 3.065 8.978 1.00 80.44 184 ASN A CA 1
ATOM 1474 C C . ASN A 1 184 ? 1.230 2.875 8.753 1.00 80.44 184 ASN A C 1
ATOM 1476 O O . ASN A 1 184 ? 1.872 3.651 8.060 1.00 80.44 184 ASN A O 1
ATOM 1480 N N . LYS A 1 185 ? 1.795 1.760 9.240 1.00 77.69 185 LYS A N 1
ATOM 1481 C CA . LYS A 1 185 ? 3.215 1.418 9.014 1.00 77.69 185 LYS A CA 1
ATOM 1482 C C . LYS A 1 185 ? 3.569 1.144 7.550 1.00 77.69 185 LYS A C 1
ATOM 1484 O O . LYS A 1 185 ? 4.748 1.131 7.205 1.00 77.69 185 LYS A O 1
ATOM 1489 N N . ARG A 1 186 ? 2.578 0.804 6.724 1.00 70.12 186 ARG A N 1
ATOM 1490 C CA . ARG A 1 186 ? 2.761 0.424 5.316 1.00 70.12 186 ARG A CA 1
ATOM 1491 C C . ARG A 1 186 ? 2.469 1.560 4.355 1.00 70.12 186 ARG A C 1
ATOM 1493 O O . ARG A 1 186 ? 2.970 1.510 3.233 1.00 70.12 186 ARG A O 1
ATOM 1500 N N . LEU A 1 187 ? 1.668 2.542 4.760 1.00 71.75 187 LEU A N 1
ATOM 1501 C CA . LEU A 1 187 ? 1.484 3.728 3.948 1.00 71.75 187 LEU A CA 1
ATOM 1502 C C . LEU A 1 187 ? 2.831 4.441 3.817 1.00 71.75 187 LEU A C 1
ATOM 1504 O O . LEU A 1 187 ? 3.530 4.637 4.814 1.00 71.75 187 LEU A O 1
ATOM 1508 N N . PRO A 1 188 ? 3.244 4.798 2.592 1.00 61.28 188 PRO A N 1
ATOM 1509 C CA . PRO A 1 188 ? 4.431 5.608 2.432 1.00 61.28 188 PRO A CA 1
ATOM 1510 C C . PRO A 1 188 ? 4.205 6.925 3.178 1.00 61.28 188 PRO A C 1
ATOM 1512 O O . PRO A 1 188 ? 3.158 7.546 3.013 1.00 61.28 188 PRO A O 1
ATOM 1515 N N . ASN A 1 189 ? 5.216 7.390 3.923 1.00 66.44 189 ASN A N 1
ATOM 1516 C CA . ASN A 1 189 ? 5.200 8.695 4.608 1.00 66.44 189 ASN A CA 1
ATOM 1517 C C . ASN A 1 189 ? 4.805 9.861 3.677 1.00 66.44 189 ASN A C 1
ATOM 1519 O O . ASN A 1 189 ? 4.503 10.957 4.143 1.00 66.44 189 ASN A O 1
ATOM 1523 N N . LYS A 1 190 ? 4.862 9.645 2.356 1.00 77.88 190 LYS A N 1
ATOM 1524 C CA . LYS A 1 190 ? 4.291 10.522 1.345 1.00 77.88 190 LYS A CA 1
ATOM 1525 C C . LYS A 1 190 ? 3.881 9.716 0.100 1.00 77.88 190 LYS A C 1
ATOM 1527 O O . LYS A 1 190 ? 4.758 9.072 -0.483 1.00 77.88 190 LYS A O 1
ATOM 1532 N N . PRO A 1 191 ? 2.611 9.767 -0.339 1.00 86.25 191 PRO A N 1
ATOM 1533 C CA . PRO A 1 191 ? 2.204 9.221 -1.631 1.00 86.25 191 PRO A CA 1
ATOM 1534 C C . PRO A 1 191 ? 3.030 9.813 -2.781 1.00 86.25 191 PRO A C 1
ATOM 1536 O O . PRO A 1 191 ? 3.391 10.993 -2.758 1.00 86.25 191 PRO A O 1
ATOM 1539 N N . ALA A 1 192 ? 3.340 8.998 -3.787 1.00 87.00 192 ALA A N 1
ATOM 1540 C CA . ALA A 1 192 ? 4.202 9.383 -4.905 1.00 87.00 192 ALA A CA 1
ATOM 1541 C C . ALA A 1 192 ? 3.420 9.839 -6.144 1.00 87.00 192 ALA A C 1
ATOM 1543 O O . ALA A 1 192 ? 3.974 10.528 -7.005 1.00 87.00 192 ALA A O 1
ATOM 1544 N N . THR A 1 193 ? 2.153 9.445 -6.273 1.00 88.31 193 THR A N 1
ATOM 1545 C CA . THR A 1 193 ? 1.342 9.743 -7.456 1.00 88.31 193 THR A CA 1
ATOM 1546 C C . THR A 1 193 ? 0.409 10.931 -7.215 1.00 88.31 193 THR A C 1
ATOM 1548 O O . THR A 1 193 ? -0.054 11.120 -6.092 1.00 88.31 193 THR A O 1
ATOM 1551 N N . PRO A 1 194 ? 0.061 11.724 -8.250 1.00 87.75 194 PRO A N 1
ATOM 1552 C CA . PRO A 1 194 ? -0.872 12.843 -8.088 1.00 87.75 194 PRO A CA 1
ATOM 1553 C C . PRO A 1 194 ? -2.229 12.437 -7.495 1.00 87.75 194 PRO A C 1
ATOM 1555 O O . PRO A 1 194 ? -2.799 13.168 -6.691 1.00 87.75 194 PRO A O 1
ATOM 1558 N N . GLU A 1 195 ? -2.736 11.259 -7.871 1.00 85.69 195 GLU A N 1
ATOM 1559 C CA . GLU A 1 195 ? -3.999 10.724 -7.353 1.00 85.69 195 GLU A CA 1
ATOM 1560 C C . GLU A 1 195 ? -3.882 10.332 -5.874 1.00 85.69 195 GLU A C 1
ATOM 1562 O O . GLU A 1 195 ? -4.768 10.654 -5.084 1.00 85.69 195 GLU A O 1
ATOM 1567 N N . GLY A 1 196 ? -2.780 9.675 -5.493 1.00 89.94 196 GLY A N 1
ATOM 1568 C CA . GLY A 1 196 ? -2.515 9.319 -4.103 1.00 89.94 196 GLY A CA 1
ATOM 1569 C C . GLY A 1 196 ? -2.309 10.544 -3.216 1.00 89.94 196 GLY A C 1
ATOM 1570 O O . GLY A 1 196 ? -2.882 10.599 -2.134 1.00 89.94 196 GLY A O 1
ATOM 1571 N N . ILE A 1 197 ? -1.568 11.552 -3.692 1.00 90.62 197 ILE A N 1
ATOM 1572 C CA . ILE A 1 197 ? -1.359 12.821 -2.977 1.00 90.62 197 ILE A CA 1
ATOM 1573 C C . ILE A 1 197 ? -2.703 13.488 -2.685 1.00 90.62 197 ILE A C 1
ATOM 1575 O O . ILE A 1 197 ? -2.988 13.787 -1.531 1.00 90.62 197 ILE A O 1
ATOM 1579 N N . ARG A 1 198 ? -3.558 13.645 -3.704 1.00 90.88 198 ARG A N 1
ATOM 1580 C CA . ARG A 1 198 ? -4.870 14.281 -3.538 1.00 90.88 198 ARG A CA 1
ATOM 1581 C C . ARG A 1 198 ? -5.739 13.557 -2.507 1.00 90.88 198 ARG A C 1
ATOM 1583 O O . ARG A 1 198 ? -6.362 14.211 -1.681 1.00 90.88 198 ARG A O 1
ATOM 1590 N N . LEU A 1 199 ? -5.805 12.224 -2.570 1.00 90.50 199 LEU A N 1
ATOM 1591 C CA . LEU A 1 199 ? -6.598 11.440 -1.617 1.00 90.50 199 LEU A CA 1
ATOM 1592 C C . LEU A 1 199 ? -6.034 11.536 -0.201 1.00 90.50 199 LEU A C 1
ATOM 1594 O O . LEU A 1 199 ? -6.791 11.669 0.746 1.00 90.50 199 LEU A O 1
ATOM 1598 N N . TYR A 1 200 ? -4.716 11.471 -0.047 1.00 89.25 200 TYR A N 1
ATOM 1599 C CA . TYR A 1 200 ? -4.087 11.607 1.262 1.00 89.25 200 TYR A CA 1
ATOM 1600 C C . TYR A 1 200 ? -4.361 12.982 1.882 1.00 89.25 200 TYR A C 1
ATOM 1602 O O . TYR A 1 200 ? -4.771 13.058 3.033 1.00 89.25 200 TYR A O 1
ATOM 1610 N N . GLU A 1 201 ? -4.228 14.058 1.102 1.00 90.25 201 GLU A N 1
ATOM 1611 C CA . GLU A 1 201 ? -4.555 15.421 1.542 1.00 90.25 201 GLU A CA 1
ATOM 1612 C C . GLU A 1 201 ? -6.031 15.566 1.948 1.00 90.25 201 GLU A C 1
ATOM 1614 O O . GLU A 1 201 ? -6.327 16.244 2.927 1.00 90.25 201 GLU A O 1
ATOM 1619 N N . GLU A 1 202 ? -6.954 14.899 1.245 1.00 91.00 202 GLU A N 1
ATOM 1620 C CA . GLU A 1 202 ? -8.387 14.881 1.584 1.00 91.00 202 GLU A CA 1
ATOM 1621 C C . GLU A 1 202 ? -8.661 14.267 2.968 1.00 91.00 202 GLU A C 1
ATOM 1623 O O . GLU A 1 202 ? -9.567 14.713 3.672 1.00 91.00 202 GLU A O 1
ATOM 1628 N N . TYR A 1 203 ? -7.880 13.264 3.375 1.00 89.75 203 TYR A N 1
ATOM 1629 C CA . TYR A 1 203 ? -8.085 12.546 4.634 1.00 89.75 203 TYR A CA 1
ATOM 1630 C C . TYR A 1 203 ? -7.174 13.003 5.780 1.00 89.75 203 TYR A C 1
ATOM 1632 O O . TYR A 1 203 ? -7.437 12.644 6.925 1.00 89.75 203 TYR A O 1
ATOM 1640 N N . GLN A 1 204 ? -6.136 13.799 5.515 1.00 85.94 204 GLN A N 1
ATOM 1641 C CA . GLN A 1 204 ? -5.098 14.129 6.495 1.00 85.94 204 GLN A CA 1
ATOM 1642 C C . GLN A 1 204 ? -5.645 14.799 7.770 1.00 85.94 204 GLN A C 1
ATOM 1644 O O . GLN A 1 204 ? -5.265 14.416 8.876 1.00 85.94 204 GLN A O 1
ATOM 1649 N N . GLU A 1 205 ? -6.540 15.784 7.641 1.00 83.06 205 GLU A N 1
ATOM 1650 C CA . GLU A 1 205 ? -7.113 16.481 8.809 1.00 83.06 205 GLU A CA 1
ATOM 1651 C C . GLU A 1 205 ? -7.944 15.533 9.685 1.00 83.06 205 GLU A C 1
ATOM 1653 O O . GLU A 1 205 ? -7.897 15.574 10.914 1.00 83.06 205 GLU A O 1
ATOM 1658 N N . MET A 1 206 ? -8.694 14.648 9.032 1.00 86.69 206 MET A N 1
ATOM 1659 C CA . MET A 1 206 ? -9.519 13.639 9.681 1.00 86.69 206 MET A CA 1
ATOM 1660 C C . MET A 1 206 ? -8.657 12.572 10.370 1.00 86.69 206 MET A C 1
ATOM 1662 O O . MET A 1 206 ? -8.971 12.132 11.475 1.00 86.69 206 MET A O 1
ATOM 1666 N N . GLU A 1 207 ? -7.553 12.180 9.737 1.00 87.88 207 GLU A N 1
ATOM 1667 C CA . GLU A 1 207 ? -6.597 11.227 10.286 1.00 87.88 207 GLU A CA 1
ATOM 1668 C C . GLU A 1 207 ? -5.997 11.708 11.601 1.00 87.88 207 GLU A C 1
ATOM 1670 O O . GLU A 1 207 ? -6.008 10.962 12.575 1.00 87.88 207 GLU A O 1
ATOM 1675 N N . GLU A 1 208 ? -5.502 12.948 11.650 1.00 85.75 208 GLU A N 1
ATOM 1676 C CA . GLU A 1 208 ? -4.858 13.497 12.847 1.00 85.75 208 GLU A CA 1
ATOM 1677 C C . GLU A 1 208 ? -5.805 13.478 14.055 1.00 85.75 208 GLU A C 1
ATOM 1679 O O . GLU A 1 208 ? -5.397 13.126 15.170 1.00 85.75 208 GLU A O 1
ATOM 1684 N N . HIS A 1 209 ? -7.083 13.789 13.820 1.00 86.06 209 HIS A N 1
ATOM 1685 C CA . HIS A 1 209 ? -8.125 13.744 14.838 1.00 86.06 209 HIS A CA 1
ATOM 1686 C C . HIS A 1 209 ? -8.333 12.325 15.387 1.00 86.06 209 HIS A C 1
ATOM 1688 O O . HIS A 1 209 ? -8.161 12.095 16.588 1.00 86.06 209 HIS A O 1
ATOM 1694 N N . TYR A 1 210 ? -8.638 11.361 14.515 1.00 90.81 210 TYR A N 1
ATOM 1695 C CA . TYR A 1 210 ? -8.932 9.991 14.941 1.00 90.81 210 TYR A CA 1
ATOM 1696 C C . TYR A 1 210 ? -7.712 9.271 15.502 1.00 90.81 210 TYR A C 1
ATOM 1698 O O . TYR A 1 210 ? -7.812 8.549 16.490 1.00 90.81 210 TYR A O 1
ATOM 1706 N N . HIS A 1 211 ? -6.541 9.492 14.910 1.00 89.19 211 HIS A N 1
ATOM 1707 C CA . HIS A 1 211 ? -5.299 8.884 15.364 1.00 89.19 211 HIS A CA 1
ATOM 1708 C C . HIS A 1 211 ? -4.984 9.270 16.814 1.00 89.19 211 HIS A C 1
ATOM 1710 O O . HIS A 1 211 ? -4.671 8.416 17.645 1.00 89.19 211 HIS A O 1
ATOM 1716 N N . THR A 1 212 ? -5.133 10.558 17.127 1.00 86.94 212 THR A N 1
ATOM 1717 C CA . THR A 1 212 ? -4.966 11.106 18.475 1.00 86.94 212 THR A CA 1
ATOM 1718 C C . THR A 1 212 ? -5.935 10.463 19.465 1.00 86.94 212 THR A C 1
ATOM 1720 O O . THR A 1 212 ? -5.513 9.986 20.521 1.00 86.94 212 THR A O 1
ATOM 1723 N N . GLU A 1 213 ? -7.223 10.404 19.121 1.00 90.75 213 GLU A N 1
ATOM 1724 C CA . GLU A 1 213 ? -8.245 9.796 19.976 1.00 90.75 213 GLU A CA 1
ATOM 1725 C C . GLU A 1 213 ? -7.964 8.304 20.212 1.00 90.75 213 GLU A C 1
ATOM 1727 O O . GLU A 1 213 ? -7.980 7.833 21.354 1.00 90.75 213 GLU A O 1
ATOM 1732 N N . PHE A 1 214 ? -7.618 7.559 19.160 1.00 93.69 214 PHE A N 1
ATOM 1733 C CA . PHE A 1 214 ? -7.332 6.133 19.272 1.00 93.69 214 PHE A CA 1
ATOM 1734 C C . PHE A 1 214 ? -6.093 5.839 20.126 1.00 93.69 214 PHE A C 1
ATOM 1736 O O . PHE A 1 214 ? -6.080 4.824 20.825 1.00 93.69 214 PHE A O 1
ATOM 1743 N N . ILE A 1 215 ? -5.078 6.710 20.128 1.00 91.06 215 ILE A N 1
ATOM 1744 C CA . ILE A 1 215 ? -3.928 6.595 21.039 1.00 91.06 215 ILE A CA 1
ATOM 1745 C C . ILE A 1 215 ? -4.349 6.854 22.489 1.00 91.06 215 ILE A C 1
ATOM 1747 O O . ILE A 1 215 ? -3.997 6.071 23.374 1.00 91.06 215 ILE A O 1
ATOM 1751 N N . ILE A 1 216 ? -5.116 7.919 22.746 1.00 88.81 216 ILE A N 1
ATOM 1752 C CA . ILE A 1 216 ? -5.558 8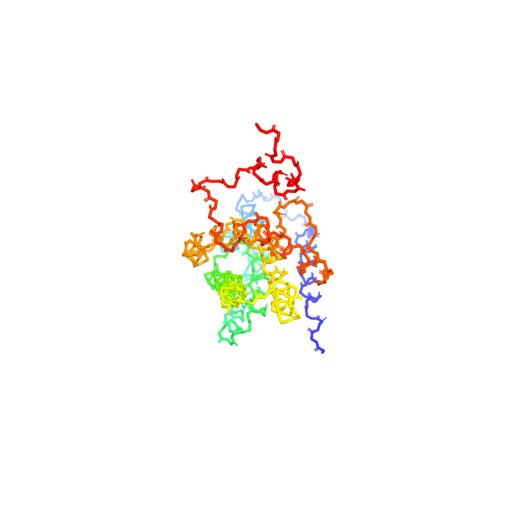.295 24.102 1.00 88.81 216 ILE A CA 1
ATOM 1753 C C . ILE A 1 216 ? -6.332 7.152 24.756 1.00 88.81 216 ILE A C 1
ATOM 1755 O O . ILE A 1 216 ? -6.071 6.794 25.904 1.00 88.81 216 ILE A O 1
ATOM 1759 N N . TYR A 1 217 ? -7.248 6.534 24.012 1.00 92.56 217 TYR A N 1
ATOM 1760 C CA . TYR A 1 217 ? -8.042 5.416 24.513 1.00 92.56 217 TYR A CA 1
ATOM 1761 C C . TYR A 1 217 ? -7.352 4.057 24.379 1.00 92.56 217 TYR A C 1
ATOM 1763 O O . TYR A 1 217 ? -7.970 3.040 24.686 1.00 92.56 217 TYR A O 1
ATOM 1771 N N . ARG A 1 218 ? -6.085 4.010 23.941 1.00 92.00 218 ARG A N 1
ATOM 1772 C CA . ARG A 1 218 ? -5.340 2.771 23.647 1.00 92.00 218 ARG A CA 1
ATOM 1773 C C . ARG A 1 218 ? -6.097 1.801 22.734 1.00 92.00 218 ARG A C 1
ATOM 1775 O O . ARG A 1 218 ? -5.954 0.584 22.837 1.00 92.00 218 ARG A O 1
ATOM 1782 N N . ILE A 1 219 ? -6.892 2.350 21.821 1.00 95.12 219 ILE A N 1
ATOM 1783 C CA . ILE A 1 219 ? -7.483 1.613 20.704 1.00 95.12 219 ILE A CA 1
ATOM 1784 C C . ILE A 1 219 ? -6.372 1.227 19.723 1.00 95.12 219 ILE A C 1
ATOM 1786 O O . ILE A 1 219 ? -6.416 0.142 19.158 1.00 95.12 219 ILE A O 1
ATOM 1790 N N . ILE A 1 220 ? -5.347 2.065 19.569 1.00 92.62 220 ILE A N 1
ATOM 1791 C CA . ILE A 1 220 ? -4.078 1.693 18.936 1.00 92.62 220 ILE A CA 1
ATOM 1792 C C . ILE A 1 220 ? -2.902 2.040 19.854 1.00 92.62 220 ILE A C 1
ATOM 1794 O O . ILE A 1 220 ? -3.036 2.917 20.710 1.00 92.62 220 ILE A O 1
ATOM 1798 N N . PRO A 1 221 ? -1.745 1.376 19.692 1.00 85.94 221 PRO A N 1
ATOM 1799 C CA . PRO A 1 221 ? -0.538 1.770 20.403 1.00 85.94 221 PRO A CA 1
ATOM 1800 C C . PRO A 1 221 ? 0.060 3.055 19.812 1.00 85.94 221 PRO A C 1
ATOM 1802 O O . PRO A 1 221 ? -0.157 3.393 18.646 1.00 85.94 221 PRO A O 1
ATOM 1805 N N . GLU A 1 222 ? 0.860 3.744 20.623 1.00 80.00 222 GLU A N 1
ATOM 1806 C CA . GLU A 1 222 ? 1.661 4.893 20.199 1.00 80.00 222 GLU A CA 1
ATOM 1807 C C . GLU A 1 222 ? 2.693 4.455 19.140 1.00 80.00 222 GLU A C 1
ATOM 1809 O O . GLU A 1 222 ? 3.286 3.371 19.226 1.00 80.00 222 GLU A O 1
ATOM 1814 N N . ILE A 1 223 ? 2.880 5.279 18.105 1.00 62.94 223 ILE A N 1
ATOM 1815 C CA . ILE A 1 223 ? 3.847 5.009 17.034 1.00 62.94 223 ILE A CA 1
ATOM 1816 C C . ILE A 1 223 ? 5.262 4.891 17.648 1.00 62.94 223 ILE A C 1
ATOM 1818 O O . ILE A 1 223 ? 5.616 5.626 18.564 1.00 62.94 223 ILE A O 1
ATOM 1822 N N . ASP A 1 224 ? 6.052 3.936 17.144 1.00 61.97 224 ASP A N 1
ATOM 1823 C CA . ASP A 1 224 ? 7.477 3.684 17.447 1.00 61.97 224 ASP A CA 1
ATOM 1824 C C . ASP A 1 224 ? 7.880 2.980 18.757 1.00 61.97 224 ASP A C 1
ATOM 1826 O O . ASP A 1 224 ? 9.072 2.728 18.943 1.00 61.97 224 ASP A O 1
ATOM 1830 N N . VAL A 1 225 ? 6.950 2.570 19.630 1.00 60.50 225 VAL A N 1
ATOM 1831 C CA . VAL A 1 225 ? 7.335 1.993 20.943 1.00 60.50 225 VAL A CA 1
ATOM 1832 C C . VAL A 1 225 ? 6.810 0.592 21.269 1.00 60.50 225 VAL A C 1
ATOM 1834 O O . VAL A 1 225 ? 7.438 -0.091 22.077 1.00 60.50 225 VAL A O 1
ATOM 1837 N N . GLU A 1 226 ? 5.730 0.105 20.647 1.00 63.59 226 GLU A N 1
ATOM 1838 C CA . GLU A 1 226 ? 5.101 -1.164 21.059 1.00 63.59 226 GLU A CA 1
ATOM 1839 C C . GLU A 1 226 ? 4.635 -2.046 19.885 1.00 63.59 226 GLU A C 1
ATOM 1841 O O . GLU A 1 226 ? 4.278 -1.575 18.803 1.00 63.59 226 GLU A O 1
ATOM 1846 N N . THR A 1 227 ? 4.641 -3.365 20.098 1.00 78.31 227 THR A N 1
ATOM 1847 C CA . THR A 1 227 ? 3.896 -4.321 19.268 1.00 78.31 227 THR A CA 1
ATOM 1848 C C . THR A 1 227 ? 2.405 -4.177 19.557 1.00 78.31 227 THR A C 1
ATOM 1850 O O . THR A 1 227 ? 2.027 -3.939 20.701 1.00 78.31 227 THR A O 1
ATOM 1853 N N . PHE A 1 228 ? 1.550 -4.338 18.544 1.00 84.31 228 PHE A N 1
ATOM 1854 C CA . PHE A 1 228 ? 0.103 -4.330 18.765 1.00 84.31 228 PHE A CA 1
ATOM 1855 C C . PHE A 1 228 ? -0.276 -5.466 19.724 1.00 84.31 228 PHE A C 1
ATOM 1857 O O . PHE A 1 228 ? 0.196 -6.586 19.540 1.00 84.31 228 PHE A O 1
ATOM 1864 N N . GLU A 1 229 ? -1.092 -5.176 20.737 1.00 85.19 229 GLU A N 1
ATOM 1865 C CA . GLU A 1 229 ? -1.503 -6.170 21.730 1.00 85.19 229 GLU A CA 1
ATOM 1866 C C . GLU A 1 229 ? -2.291 -7.299 21.054 1.00 85.19 229 GLU A C 1
ATOM 1868 O O . GLU A 1 229 ? -3.358 -7.062 20.488 1.00 85.19 229 GLU A O 1
ATOM 1873 N N . GLU A 1 230 ? -1.762 -8.521 21.087 1.00 87.75 230 GLU A N 1
ATOM 1874 C CA . GLU A 1 230 ? -2.400 -9.681 20.454 1.00 87.75 230 GLU A CA 1
ATOM 1875 C C . GLU A 1 230 ? -3.521 -10.257 21.330 1.00 87.75 230 GLU A C 1
ATOM 1877 O O . GLU A 1 230 ? -4.463 -10.855 20.806 1.00 87.75 230 GLU A O 1
ATOM 1882 N N . ASP A 1 231 ? -3.449 -10.047 22.648 1.00 94.12 231 ASP A N 1
ATOM 1883 C CA . ASP A 1 231 ? -4.464 -10.498 23.594 1.00 94.12 231 ASP A CA 1
ATOM 1884 C C . ASP A 1 231 ? -5.669 -9.540 23.619 1.00 94.12 231 ASP A C 1
ATOM 1886 O O . ASP A 1 231 ? -5.599 -8.397 24.086 1.00 94.12 231 ASP A O 1
ATOM 1890 N N . VAL A 1 232 ? -6.810 -10.029 23.129 1.00 96.50 232 VAL A N 1
ATOM 1891 C CA . VAL A 1 232 ? -8.068 -9.274 23.059 1.00 96.50 232 VAL A CA 1
ATOM 1892 C C . VAL A 1 232 ? -8.571 -8.863 24.446 1.00 96.50 232 VAL A C 1
ATOM 1894 O O . VAL A 1 232 ? -9.115 -7.768 24.587 1.00 96.50 232 VAL A O 1
ATOM 1897 N N . ASP A 1 233 ? -8.379 -9.683 25.481 1.00 96.00 233 ASP A N 1
ATOM 1898 C CA . ASP A 1 233 ? -8.850 -9.355 26.830 1.00 96.00 233 ASP A CA 1
ATOM 1899 C C . ASP A 1 233 ? -8.032 -8.199 27.413 1.00 96.00 233 ASP A C 1
ATOM 1901 O O . ASP A 1 233 ? -8.594 -7.240 27.954 1.00 96.00 233 ASP A O 1
ATOM 1905 N N . LYS A 1 234 ? -6.709 -8.228 27.212 1.00 94.44 234 LYS A N 1
ATOM 1906 C CA . LYS A 1 234 ? -5.813 -7.139 27.620 1.00 94.44 234 LYS A CA 1
ATOM 1907 C C . LYS A 1 234 ? -6.070 -5.856 26.830 1.00 94.44 234 LYS A C 1
ATOM 1909 O O . LYS A 1 234 ? -6.032 -4.761 27.394 1.00 94.44 234 LYS A O 1
ATOM 1914 N N . TYR A 1 235 ? -6.388 -5.969 25.542 1.00 95.50 235 TYR A N 1
ATOM 1915 C CA . TYR A 1 235 ? -6.856 -4.841 24.738 1.00 95.50 235 TYR A CA 1
ATOM 1916 C C . TYR A 1 235 ? -8.127 -4.208 25.327 1.00 95.50 235 TYR A C 1
ATOM 1918 O O . TYR A 1 235 ? -8.173 -2.996 25.546 1.00 95.50 235 TYR A O 1
ATOM 1926 N N . VAL A 1 236 ? -9.138 -5.022 25.647 1.00 97.12 236 VAL A N 1
ATOM 1927 C CA . VAL A 1 236 ? -10.394 -4.546 26.244 1.00 97.12 236 VAL A CA 1
ATOM 1928 C C . VAL A 1 236 ? -10.147 -3.862 27.589 1.00 97.12 236 VAL A C 1
ATOM 1930 O O . VAL A 1 236 ? -10.726 -2.805 27.853 1.00 97.12 236 VAL A O 1
ATOM 1933 N N . GLU A 1 237 ? -9.298 -4.439 28.439 1.00 95.06 237 GLU A N 1
ATOM 1934 C CA . GLU A 1 237 ? -8.928 -3.857 29.731 1.00 95.06 237 GLU A CA 1
ATOM 1935 C C . GLU A 1 237 ? -8.258 -2.489 29.563 1.00 95.06 237 GLU A C 1
ATOM 1937 O O . GLU A 1 237 ? -8.675 -1.520 30.202 1.00 95.06 237 GLU A O 1
ATOM 1942 N N . ASN A 1 238 ? -7.291 -2.383 28.646 1.00 92.62 238 ASN A N 1
ATOM 1943 C CA . ASN A 1 238 ? -6.614 -1.128 28.336 1.00 92.62 238 ASN A CA 1
ATOM 1944 C C . ASN A 1 238 ? -7.602 -0.040 27.901 1.00 92.62 238 ASN A C 1
ATOM 1946 O O . ASN A 1 238 ? -7.568 1.063 28.449 1.00 92.62 238 ASN A O 1
ATOM 1950 N N . VAL A 1 239 ? -8.509 -0.337 26.966 1.00 95.31 239 VAL A N 1
ATOM 1951 C CA . VAL A 1 239 ? -9.498 0.649 26.499 1.00 95.31 239 VAL A CA 1
ATOM 1952 C C . VAL A 1 239 ? -10.396 1.107 27.649 1.00 95.31 239 VAL A C 1
ATOM 1954 O O . VAL A 1 239 ? -10.570 2.307 27.869 1.00 95.31 239 VAL A O 1
ATOM 1957 N N . LYS A 1 240 ? -10.916 0.174 28.456 1.00 96.25 240 LYS A N 1
ATOM 1958 C CA . LYS A 1 240 ? -11.767 0.506 29.612 1.00 96.25 240 LYS A CA 1
ATOM 1959 C C . LYS A 1 240 ? -11.052 1.363 30.647 1.00 96.25 240 LYS A C 1
ATOM 1961 O O . LYS A 1 240 ? -11.653 2.307 31.157 1.00 96.25 240 LYS A O 1
ATOM 1966 N N . MET A 1 241 ? -9.798 1.040 30.955 1.00 92.56 241 MET A N 1
ATOM 1967 C CA . MET A 1 241 ? -8.984 1.811 31.890 1.00 92.56 241 MET A CA 1
ATOM 1968 C C . MET A 1 241 ? -8.844 3.260 31.413 1.00 92.56 241 MET A C 1
ATOM 1970 O O . MET A 1 241 ? -9.062 4.184 32.192 1.00 92.56 241 MET A O 1
ATOM 1974 N N . ASN A 1 242 ? -8.571 3.482 30.125 1.00 91.06 242 ASN A N 1
ATOM 1975 C CA . ASN A 1 242 ? -8.442 4.841 29.594 1.00 91.06 242 ASN A CA 1
ATOM 1976 C C . ASN A 1 242 ? -9.785 5.590 29.587 1.00 91.06 242 ASN A C 1
ATOM 1978 O O . ASN A 1 242 ? -9.816 6.769 29.927 1.00 91.06 242 ASN A O 1
ATOM 1982 N N . ILE A 1 243 ? -10.916 4.916 29.341 1.00 94.25 243 ILE A N 1
ATOM 1983 C CA . ILE A 1 243 ? -12.241 5.537 29.525 1.00 94.25 243 ILE A CA 1
ATOM 1984 C C . ILE A 1 243 ? -12.450 5.992 30.977 1.00 94.25 243 ILE A C 1
ATOM 1986 O O . ILE A 1 243 ? -12.985 7.074 31.207 1.00 94.25 243 ILE A O 1
ATOM 1990 N N . GLN A 1 244 ? -12.033 5.200 31.969 1.00 91.12 244 GLN A N 1
ATOM 1991 C CA . GLN A 1 244 ? -12.155 5.585 33.383 1.00 91.12 244 GLN A CA 1
ATOM 1992 C C . GLN A 1 244 ? -11.293 6.801 33.734 1.00 91.12 244 GLN A C 1
ATOM 1994 O O . GLN A 1 244 ? -11.706 7.620 34.552 1.00 91.12 244 GLN A O 1
ATOM 1999 N N . VAL A 1 245 ? -10.110 6.915 33.127 1.00 86.31 245 VAL A N 1
ATOM 2000 C CA . VAL A 1 245 ? -9.163 8.004 33.398 1.00 86.31 245 VAL A CA 1
ATOM 2001 C C . VAL A 1 245 ? -9.576 9.305 32.702 1.00 86.31 245 VAL A C 1
ATOM 2003 O O . VAL A 1 245 ? -9.505 10.367 33.322 1.00 86.31 245 VAL A O 1
ATOM 2006 N N . PHE A 1 246 ? -10.011 9.240 31.440 1.00 86.38 246 PHE A N 1
ATOM 2007 C CA . PHE A 1 246 ? -10.275 10.428 30.614 1.00 86.38 246 PHE A CA 1
ATOM 2008 C C . PHE A 1 246 ? -11.753 10.803 30.502 1.00 86.38 246 PHE A C 1
ATOM 2010 O O . PHE A 1 246 ? -12.074 11.935 30.148 1.00 86.38 246 PHE A O 1
ATOM 2017 N N . GLY A 1 247 ? -12.669 9.886 30.814 1.00 91.50 247 GLY A N 1
ATOM 2018 C CA . GLY A 1 247 ? -14.064 10.010 30.395 1.00 91.50 247 GLY A CA 1
ATOM 2019 C C . GLY A 1 247 ? -14.222 9.744 28.894 1.00 91.50 247 GLY A C 1
ATOM 2020 O O . GLY A 1 247 ? -13.270 9.357 28.226 1.00 91.50 247 GLY A O 1
ATOM 2021 N N . LEU A 1 248 ? -15.432 9.914 28.355 1.00 90.44 248 LEU A N 1
ATOM 2022 C CA . LEU A 1 248 ? -15.759 9.567 26.956 1.00 90.44 248 LEU A CA 1
ATOM 2023 C C . LEU A 1 248 ? -15.518 10.684 25.941 1.00 90.44 248 LEU A C 1
ATOM 2025 O O . LEU A 1 248 ? -15.473 10.411 24.749 1.00 90.44 248 LEU A O 1
ATOM 2029 N N . ASP A 1 249 ? -15.422 11.924 26.410 1.00 84.69 249 ASP A N 1
ATOM 2030 C CA . ASP A 1 249 ? -15.400 13.114 25.557 1.00 84.69 249 ASP A CA 1
ATOM 2031 C C . ASP A 1 249 ? -14.126 13.936 25.808 1.00 84.69 249 ASP A C 1
ATOM 2033 O O . ASP A 1 249 ? -14.145 15.166 25.763 1.00 84.69 249 ASP A O 1
ATOM 2037 N N . TYR A 1 250 ? -13.015 13.265 26.133 1.00 85.06 250 TYR A N 1
ATOM 2038 C CA . TYR A 1 250 ? -11.746 13.952 26.339 1.00 85.06 250 TYR A CA 1
ATOM 2039 C C . TYR A 1 250 ? -11.254 14.525 25.013 1.00 85.06 250 TYR A C 1
ATOM 2041 O O . TYR A 1 250 ? -10.949 13.799 24.071 1.00 85.06 250 TYR A O 1
ATOM 2049 N N . GLN A 1 251 ? -11.184 15.848 24.962 1.00 77.19 251 GLN A N 1
ATOM 2050 C CA . GLN A 1 251 ? -10.589 16.594 23.868 1.00 77.19 251 GLN A CA 1
ATOM 2051 C C . GLN A 1 251 ? -9.229 17.083 24.372 1.00 77.19 251 GLN A C 1
ATOM 2053 O O . GLN A 1 251 ? -9.212 17.918 25.282 1.00 77.19 251 GLN A O 1
ATOM 2058 N N . PRO A 1 252 ? -8.095 16.573 23.860 1.00 66.69 252 PRO A N 1
ATOM 2059 C CA . PRO A 1 252 ? -6.807 17.179 24.174 1.00 66.69 252 PRO A CA 1
ATOM 2060 C C . PRO A 1 252 ? -6.852 18.654 23.756 1.00 66.69 252 PRO A C 1
ATOM 2062 O O . PRO A 1 252 ? -7.414 18.986 22.708 1.00 66.69 252 PRO A O 1
ATOM 2065 N N . GLU A 1 253 ? -6.316 19.553 24.586 1.00 60.62 253 GLU A N 1
ATOM 2066 C CA . GLU A 1 253 ? -6.289 20.975 24.244 1.00 60.62 253 GLU A CA 1
ATOM 2067 C C . GLU A 1 253 ? -5.612 21.150 22.881 1.00 60.62 253 GLU A C 1
ATOM 2069 O O . GLU A 1 253 ? -4.559 20.564 22.613 1.00 60.62 253 GLU A O 1
ATOM 2074 N N . GLN A 1 254 ? -6.275 21.899 21.996 1.00 50.53 254 GLN A N 1
ATOM 2075 C CA . GLN A 1 254 ? -5.915 22.015 20.588 1.00 50.53 254 GLN A CA 1
ATOM 2076 C C . GLN A 1 254 ? -4.407 22.243 20.410 1.00 50.53 254 GLN A C 1
ATOM 2078 O O . GLN A 1 254 ? -3.888 23.315 20.719 1.00 50.53 254 GLN A O 1
ATOM 2083 N N . GLY A 1 255 ? -3.713 21.245 19.856 1.00 49.53 255 GLY A N 1
ATOM 2084 C CA . GLY A 1 255 ? -2.459 21.482 19.145 1.00 49.53 255 GLY A CA 1
ATOM 2085 C C . GLY A 1 255 ? -1.222 20.696 19.564 1.00 49.53 255 GLY A C 1
ATOM 2086 O O . GLY A 1 255 ? -0.175 20.988 18.992 1.00 49.53 255 GLY A O 1
ATOM 2087 N N . LYS A 1 256 ? -1.294 19.738 20.499 1.00 55.59 256 LYS A N 1
ATOM 2088 C CA . LYS A 1 256 ? -0.342 18.611 20.650 1.00 55.59 256 LYS A CA 1
ATOM 2089 C C . LYS A 1 256 ? -0.747 17.770 21.854 1.00 55.59 256 LYS A C 1
ATOM 2091 O O . LYS A 1 256 ? -0.864 18.318 22.945 1.00 55.59 256 LYS A O 1
ATOM 2096 N N . LEU A 1 257 ? -0.833 16.450 21.686 1.00 57.06 257 LEU A N 1
ATOM 2097 C CA . LEU A 1 257 ? -0.661 15.509 22.796 1.00 57.06 257 LEU A CA 1
ATOM 2098 C C . LEU A 1 257 ? 0.619 15.909 23.538 1.00 5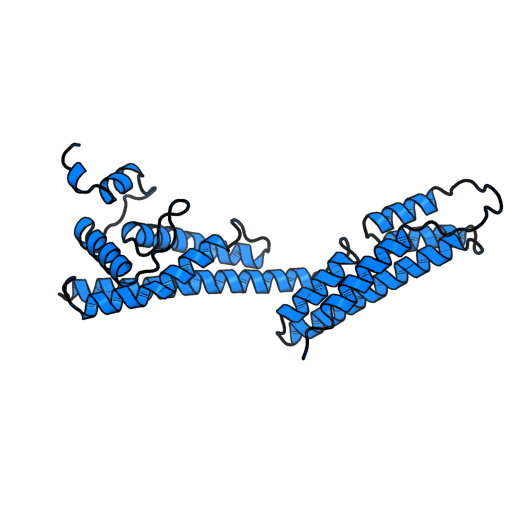7.06 257 LEU A C 1
ATOM 2100 O O . LEU A 1 257 ? 1.731 15.712 23.044 1.00 57.06 257 LEU A O 1
ATOM 2104 N N . ASN A 1 258 ? 0.488 16.556 24.694 1.00 61.50 258 ASN A N 1
ATOM 2105 C CA . ASN A 1 258 ? 1.654 16.881 25.487 1.00 61.50 258 ASN A CA 1
ATOM 2106 C C . ASN A 1 258 ? 2.180 15.548 26.017 1.00 61.50 258 ASN A C 1
ATOM 2108 O O . ASN A 1 258 ? 1.503 14.878 26.790 1.00 61.50 258 ASN A O 1
ATOM 2112 N N . TYR A 1 259 ? 3.388 15.141 25.625 1.00 59.38 259 TYR A N 1
ATOM 2113 C CA . TYR A 1 259 ? 3.990 13.901 26.126 1.00 59.38 259 TYR A CA 1
ATOM 2114 C C . TYR A 1 259 ? 4.024 13.833 27.664 1.00 59.38 259 TYR A C 1
ATOM 2116 O O . TYR A 1 259 ? 4.026 12.742 28.232 1.00 59.38 259 TYR A O 1
ATOM 2124 N N . LYS A 1 260 ? 3.989 14.982 28.362 1.00 59.44 260 LYS A N 1
ATOM 2125 C CA . LYS A 1 260 ? 3.783 15.014 29.816 1.00 59.44 260 LYS A CA 1
ATOM 2126 C C . LYS A 1 260 ? 2.401 14.518 30.219 1.00 59.44 260 LYS A C 1
ATOM 2128 O O . LYS A 1 260 ? 2.308 13.763 31.174 1.00 59.44 260 LYS A O 1
ATOM 2133 N N . GLU A 1 261 ? 1.347 14.904 29.512 1.00 62.53 261 GLU A N 1
ATOM 2134 C CA . GLU A 1 261 ? 0.008 14.368 29.752 1.00 62.53 261 GLU A CA 1
ATOM 2135 C C . GLU A 1 261 ? 0.013 12.860 29.519 1.00 62.53 261 GLU A C 1
ATOM 2137 O O . GLU A 1 261 ? -0.344 12.152 30.452 1.00 62.53 261 GLU A O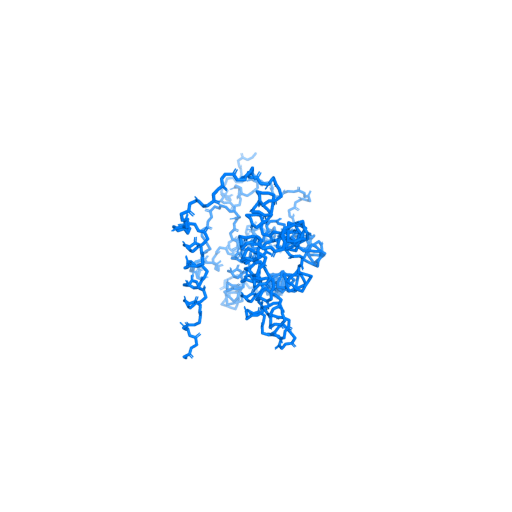 1
ATOM 2142 N N . LEU A 1 262 ? 0.564 12.366 28.394 1.00 62.22 262 LEU A N 1
ATOM 2143 C CA . LEU A 1 262 ? 0.782 10.928 28.110 1.00 62.22 262 LEU A CA 1
ATOM 2144 C C . LEU A 1 262 ? 1.567 10.186 29.201 1.00 62.22 262 LEU A C 1
ATOM 2146 O O . LEU A 1 262 ? 1.330 9.004 29.453 1.00 62.22 262 LEU A O 1
ATOM 2150 N N . PHE A 1 263 ? 2.521 10.847 29.850 1.00 67.31 263 PHE A N 1
ATOM 2151 C CA . PHE A 1 263 ? 3.238 10.271 30.983 1.00 67.31 263 PHE A CA 1
ATOM 2152 C C . PHE A 1 263 ? 2.302 10.066 32.180 1.00 67.31 263 PHE A C 1
ATOM 2154 O O . PHE A 1 263 ? 2.272 8.983 32.758 1.00 67.31 263 PHE A O 1
ATOM 2161 N N . TYR A 1 264 ? 1.466 11.055 32.497 1.00 63.09 264 TYR A N 1
ATOM 2162 C CA . TYR A 1 264 ? 0.431 10.914 33.524 1.00 63.09 264 TYR A CA 1
ATOM 2163 C C . TYR A 1 264 ? -0.725 9.992 33.089 1.00 63.09 264 TYR A C 1
ATOM 2165 O O . TYR A 1 264 ? -1.388 9.431 33.954 1.00 63.09 264 TYR A O 1
ATOM 2173 N N . ILE A 1 265 ? -0.934 9.764 31.781 1.00 60.16 265 ILE A N 1
ATOM 2174 C CA . ILE A 1 265 ? -1.818 8.704 31.254 1.00 60.16 265 ILE A CA 1
ATOM 2175 C C . ILE A 1 265 ? -1.302 7.319 31.673 1.00 60.16 265 ILE A C 1
ATOM 2177 O O . ILE A 1 265 ? -2.084 6.455 32.060 1.00 60.16 265 ILE A O 1
ATOM 2181 N N . ARG A 1 266 ? 0.019 7.103 31.625 1.00 60.59 266 ARG A N 1
ATOM 2182 C CA . ARG A 1 266 ? 0.666 5.842 32.045 1.00 60.59 266 ARG A CA 1
ATOM 2183 C C . ARG A 1 266 ? 0.804 5.711 33.561 1.00 60.59 266 ARG A C 1
ATOM 2185 O O . ARG A 1 266 ? 0.929 4.595 34.054 1.00 60.59 266 ARG A O 1
ATOM 2192 N N . HIS A 1 267 ? 0.790 6.843 34.258 1.00 66.75 267 HIS A N 1
ATOM 2193 C CA . HIS A 1 267 ? 1.019 6.953 35.692 1.00 66.75 267 HIS A CA 1
ATOM 2194 C C . HIS A 1 267 ? -0.034 7.850 36.357 1.00 66.75 267 HIS A C 1
ATOM 2196 O O . HIS A 1 267 ? 0.299 8.937 36.852 1.00 66.75 267 HIS A O 1
ATOM 2202 N N . PRO A 1 268 ? -1.319 7.450 36.354 1.00 57.69 268 PRO A N 1
ATOM 2203 C CA . PRO A 1 268 ? -2.394 8.258 36.927 1.00 57.69 268 PRO A CA 1
ATOM 2204 C C . PRO A 1 268 ? -2.175 8.557 38.419 1.00 57.69 268 PRO A C 1
ATOM 2206 O O . PRO A 1 268 ? -2.578 9.615 38.903 1.00 57.69 268 PRO A O 1
ATOM 2209 N N . GLU A 1 269 ? -1.462 7.686 39.138 1.00 65.25 269 GLU A N 1
ATOM 2210 C CA . GLU A 1 269 ? -1.027 7.876 40.524 1.00 65.25 269 GLU A CA 1
ATOM 2211 C C . GLU A 1 269 ? -0.120 9.101 40.729 1.00 65.25 269 GLU A C 1
ATOM 2213 O O . GLU A 1 269 ? -0.049 9.641 41.833 1.00 65.25 269 GLU A O 1
ATOM 2218 N N . LEU A 1 270 ? 0.546 9.579 39.674 1.00 65.56 270 LEU A N 1
ATOM 2219 C CA . LEU A 1 270 ? 1.481 10.702 39.737 1.00 65.56 270 LEU A CA 1
ATOM 2220 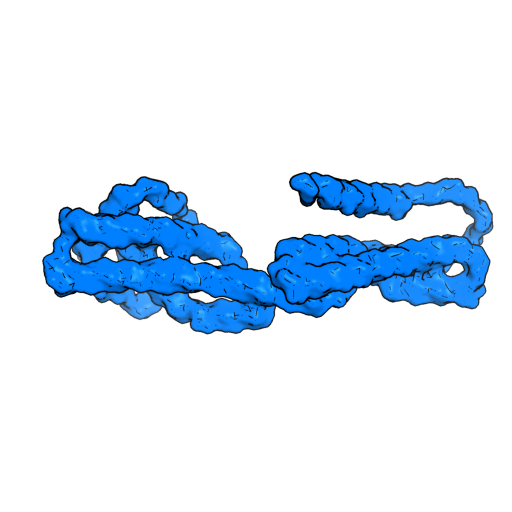C C . LEU A 1 270 ? 0.822 12.064 39.482 1.00 65.56 270 LEU A C 1
ATOM 2222 O O . LEU A 1 270 ? 1.478 13.098 39.614 1.00 65.56 270 LEU A O 1
ATOM 2226 N N . LYS A 1 271 ? -0.476 12.098 39.156 1.00 60.41 271 LYS A N 1
ATOM 2227 C CA . LYS A 1 271 ? -1.192 13.333 38.796 1.00 60.41 271 LYS A CA 1
ATOM 2228 C C . LYS A 1 271 ? -1.341 14.323 39.965 1.00 60.41 271 LYS A C 1
ATOM 2230 O O . LYS A 1 271 ? -1.479 15.516 39.733 1.00 60.41 271 LYS A O 1
ATOM 2235 N N . GLY A 1 272 ? -1.276 13.849 41.214 1.00 59.94 272 GLY A N 1
ATOM 2236 C CA . GLY A 1 272 ? -1.376 14.674 42.430 1.00 59.94 272 GLY A CA 1
ATOM 2237 C C . GLY A 1 272 ? -0.080 15.367 42.878 1.00 59.94 272 GLY A C 1
ATOM 2238 O O . GLY A 1 272 ? -0.090 16.033 43.909 1.00 59.94 272 GLY A O 1
ATOM 2239 N N . TYR A 1 273 ? 1.025 15.197 42.145 1.00 58.06 273 TYR A N 1
ATOM 2240 C CA . TYR A 1 273 ? 2.351 15.741 42.483 1.00 58.06 273 TYR A CA 1
ATOM 2241 C C . TYR A 1 273 ? 2.759 16.951 41.617 1.00 58.06 273 TYR A C 1
ATOM 2243 O O . TYR A 1 273 ? 3.953 17.219 41.467 1.00 58.06 273 TYR A O 1
ATOM 2251 N N . GLN A 1 274 ? 1.785 17.643 41.018 1.00 57.34 274 GLN A N 1
ATOM 2252 C CA . GLN A 1 274 ? 1.991 18.857 40.216 1.00 57.34 274 GLN A CA 1
ATOM 2253 C C . GLN A 1 274 ? 1.946 20.133 41.058 1.00 57.34 274 GLN A C 1
ATOM 2255 O O . GLN A 1 274 ? 1.120 20.195 41.996 1.00 57.34 274 GLN A O 1
#

Radius of gyration: 29.84 Å; chains: 1; bounding box: 70×47×87 Å

Organism: NCBI:txid862114

pLDDT: mean 82.17, std 17.64, range [37.34, 98.31]

InterPro domains:
  IPR011990 Tetratricopeptide-like helical domain superfamily [G3DSA:1.25.40.10] (28-245)
  IPR011990 Tetratricopeptide-like helical domain superfamily [SSF48452] (40-119)
  IPR019734 Tetratricopeptide repeat [PS50005] (34-67)

Foldseek 3Di:
DPPPVVVVLVCVVVVVVVVVPDPDPDDDDDPDPPPVLQVVLVVCVVLQNLVVSLVSLVVVCVVPVPPPSSVVSNVVSVVLVVQLVVLLVVLVVCVVVVVLVSSQVSNVSSCVSRVPDDRVVNLVSLLVVLLVLLCVLVVLLVVLVVLLVVLLVCVVVVDDLPDPVSLVSQLVSQVSLVVNQVSVVVRPPARDHPNNNVSCVVCVVVCVVSVVVCCLLVSDDDPPDDDRDPDSNVSSVSNSLSCVVQPSDRDDDPDDPPVVVVVCSVVVVCPVVD

Sequence (274 aa):
MKMKWHWAIVYLVGFFFLLVFFPSNHKPHSRIEEDGSIVQGDSLVRVGDFEQAVEVYAEVLRKDPENLEARDKKEQAEKIMALTAELIREGNAAARKNHLDEALGLFESAKELAPHTPNESYQKLMGVLEARQIKEFYGNMLELDAKWEQVKEELKKGGTLSSKKISESIAAMHPLAQKYYTGNKRLPNKPATPEGIRLYEEYQEMEEHYHTEFIIYRIIPEIDVETFEEDVDKYVENVKMNIQVFGLDYQPEQGKLNYKELFYIRHPELKGYQ

Secondary structure (DSSP, 8-state):
---SHHHHHHHHHHHHHHHHSS-------------HHHHHHHHHHHTT-HHHHHHHHHHHHHH-TT-HHHHHHHHHHHHHHHHHHHHHHHHHHHHHTT-HHHHHHHHHHHHHH-TTS--HHHHHHHHHHHHHHHHHHHHHHHHHHHHHHHHHHHHHTT--TTSHHHHHHHHTTHHHHHHHHHHHTTS-SS--SHHHHHHHHHHHHHHHHHHHHHHHTTSSPPTTT-PPP--HHHHHHHHHHHHHHH-S-----TT---HHHHHHHH-GGGGGG-